Protein AF-A0A9X3UJL8-F1 (afdb_monomer_lite)

pLDDT: mean 82.02, std 16.33, range [31.05, 97.38]

Structure (mmCIF, N/CA/C/O backbone):
data_AF-A0A9X3UJL8-F1
#
_entry.id   AF-A0A9X3UJL8-F1
#
loop_
_atom_site.group_PDB
_atom_site.id
_atom_site.type_symbol
_atom_site.label_atom_id
_atom_site.label_alt_id
_atom_site.label_comp_id
_atom_site.label_asym_id
_atom_site.label_entity_id
_atom_site.label_seq_id
_atom_site.pdbx_PDB_ins_code
_atom_site.Cartn_x
_atom_site.Cartn_y
_atom_site.Cartn_z
_atom_site.occupancy
_atom_site.B_iso_or_equiv
_atom_site.auth_seq_id
_atom_site.auth_comp_id
_atom_site.auth_asym_id
_atom_site.auth_atom_id
_atom_site.pdbx_PDB_model_num
ATOM 1 N N . MET A 1 1 ? -6.776 -25.304 0.898 1.00 41.84 1 MET A N 1
ATOM 2 C CA . MET A 1 1 ? -7.325 -24.411 1.937 1.00 41.84 1 MET A CA 1
ATOM 3 C C . MET A 1 1 ? -6.865 -23.034 1.547 1.00 41.84 1 MET A C 1
ATOM 5 O O . MET A 1 1 ? -5.663 -22.803 1.587 1.00 41.84 1 MET A O 1
ATOM 9 N N . ASP A 1 2 ? -7.775 -22.189 1.082 1.00 52.06 2 ASP A N 1
ATOM 10 C CA . ASP A 1 2 ? -7.431 -20.804 0.781 1.00 52.06 2 ASP A CA 1
ATOM 11 C C . ASP A 1 2 ? -7.120 -20.121 2.113 1.00 52.06 2 ASP A C 1
ATOM 13 O O . ASP A 1 2 ? -7.992 -20.001 2.975 1.00 52.06 2 ASP A O 1
ATOM 17 N N . SER A 1 3 ? -5.847 -19.782 2.330 1.00 68.56 3 SER A N 1
ATOM 18 C CA . SER A 1 3 ? -5.451 -18.981 3.487 1.00 68.56 3 SER A CA 1
ATOM 19 C C . SER A 1 3 ? -6.163 -17.641 3.383 1.00 68.56 3 SER A C 1
ATOM 21 O O . SER A 1 3 ? -6.057 -16.963 2.362 1.00 68.56 3 SER A O 1
ATOM 23 N N . LYS A 1 4 ? -6.852 -17.244 4.451 1.00 89.00 4 LYS A N 1
ATOM 24 C CA . LYS A 1 4 ? -7.428 -15.904 4.572 1.00 89.00 4 LYS A CA 1
ATOM 25 C C . LYS A 1 4 ? -6.320 -14.853 4.454 1.00 89.00 4 LYS A C 1
ATOM 27 O O . LYS A 1 4 ? -5.214 -15.068 4.959 1.00 89.00 4 LYS A O 1
ATOM 32 N N . PHE A 1 5 ? -6.598 -13.715 3.824 1.00 91.06 5 PHE A N 1
ATOM 33 C CA . PHE A 1 5 ? -5.634 -12.621 3.665 1.00 91.06 5 PHE A CA 1
ATOM 34 C C . PHE A 1 5 ? -5.198 -12.047 5.013 1.00 91.06 5 PHE A C 1
ATOM 36 O O . PHE A 1 5 ? -4.022 -11.740 5.204 1.00 91.06 5 PHE A O 1
ATOM 43 N N . SER A 1 6 ? -6.121 -11.951 5.972 1.00 92.88 6 SER A N 1
ATOM 44 C CA . SER A 1 6 ? -5.825 -11.487 7.328 1.00 92.88 6 SER A CA 1
ATOM 45 C C . SER A 1 6 ? -4.822 -12.388 8.053 1.00 92.88 6 SER A C 1
ATOM 47 O O . SER A 1 6 ? -3.937 -11.885 8.741 1.00 92.88 6 SER A O 1
ATOM 49 N N . GLU A 1 7 ? -4.889 -13.703 7.850 1.00 93.50 7 GLU A N 1
ATOM 50 C CA . GLU A 1 7 ? -3.900 -14.660 8.362 1.00 93.50 7 GLU A CA 1
ATOM 51 C C . GLU A 1 7 ? -2.583 -14.587 7.574 1.00 93.50 7 GLU A C 1
ATOM 53 O O . GLU A 1 7 ? -1.501 -14.601 8.170 1.00 93.50 7 GLU A O 1
ATOM 58 N N . ALA A 1 8 ? -2.671 -14.442 6.246 1.00 92.69 8 ALA A N 1
ATOM 59 C CA . ALA A 1 8 ? -1.524 -14.408 5.341 1.00 92.69 8 ALA A CA 1
ATOM 60 C C . ALA A 1 8 ? -0.580 -13.229 5.617 1.00 92.69 8 ALA A C 1
ATOM 62 O O . ALA A 1 8 ? 0.633 -13.408 5.543 1.00 92.69 8 ALA A O 1
ATOM 63 N N . ILE A 1 9 ? -1.113 -12.053 5.973 1.00 94.94 9 ILE A N 1
ATOM 64 C CA . ILE A 1 9 ? -0.301 -10.888 6.372 1.00 94.94 9 ILE A CA 1
ATOM 65 C C . ILE A 1 9 ? -0.074 -10.799 7.891 1.00 94.94 9 ILE A C 1
ATOM 67 O O . ILE A 1 9 ? 0.598 -9.886 8.365 1.00 94.94 9 ILE A O 1
ATOM 71 N N . GLY A 1 10 ? -0.654 -11.711 8.678 1.00 95.56 10 GLY A N 1
ATOM 72 C CA . GLY A 1 10 ? -0.574 -11.690 10.140 1.00 95.56 10 GLY A CA 1
ATOM 73 C C . GLY A 1 10 ? -1.258 -10.481 10.786 1.00 95.56 10 GLY A C 1
ATOM 74 O O . GLY A 1 10 ? -0.728 -9.928 11.747 1.00 95.56 10 GLY A O 1
ATOM 75 N N . LEU A 1 11 ? -2.413 -10.049 10.267 1.00 96.44 11 LEU A N 1
ATOM 76 C CA . LEU A 1 11 ? -3.213 -8.965 10.844 1.00 96.44 11 LEU A CA 1
ATOM 77 C C . LEU A 1 11 ? -3.588 -9.313 12.295 1.00 96.44 11 LEU A C 1
ATOM 79 O O . LEU A 1 11 ? -4.189 -10.359 12.556 1.00 96.44 11 LEU A O 1
ATOM 83 N N . ARG A 1 12 ? -3.257 -8.437 13.249 1.00 95.06 12 ARG A N 1
ATOM 84 C CA . ARG A 1 12 ? -3.469 -8.674 14.686 1.00 95.06 12 ARG A CA 1
ATOM 85 C C . ARG A 1 12 ? -4.915 -9.016 14.987 1.00 95.06 12 ARG A C 1
ATOM 87 O O . ARG A 1 12 ? -5.797 -8.268 14.594 1.00 95.06 12 ARG A O 1
ATOM 94 N N . GLU A 1 13 ? -5.169 -10.094 15.720 1.00 92.12 13 GLU A N 1
ATOM 95 C CA . GLU A 1 13 ? -6.525 -10.589 16.025 1.00 92.12 13 GLU A CA 1
ATOM 96 C C . GLU A 1 13 ? -7.433 -9.550 16.690 1.00 92.12 13 GLU A C 1
ATOM 98 O O . GLU A 1 13 ? -8.632 -9.529 16.440 1.00 92.12 13 GLU A O 1
ATOM 103 N N . THR A 1 14 ? -6.861 -8.645 17.487 1.00 91.19 14 THR A N 1
ATOM 104 C CA . THR A 1 14 ? -7.609 -7.573 18.155 1.00 91.19 14 THR A CA 1
ATOM 105 C C . THR A 1 14 ? -8.067 -6.465 17.205 1.00 91.19 14 THR A C 1
ATOM 107 O O . THR A 1 14 ? -8.785 -5.574 17.636 1.00 91.19 14 THR A O 1
ATOM 110 N N . TRP A 1 15 ? -7.626 -6.463 15.945 1.00 92.56 15 TRP A N 1
ATOM 111 C CA . TRP A 1 15 ? -8.053 -5.491 14.944 1.00 92.56 15 TRP A CA 1
ATOM 112 C C . TRP A 1 15 ? -9.366 -5.941 14.267 1.00 92.56 15 TRP A C 1
ATOM 114 O O . TRP A 1 15 ? -9.402 -7.075 13.766 1.00 92.56 15 TRP A O 1
ATOM 124 N N . PRO A 1 16 ? -10.391 -5.070 14.157 1.00 91.25 16 PRO A N 1
ATOM 125 C CA . PRO A 1 16 ? -10.422 -3.686 14.643 1.00 91.25 16 PRO A CA 1
ATOM 126 C 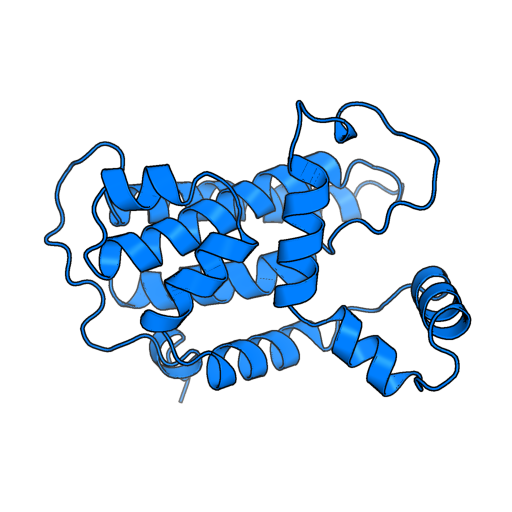C . PRO A 1 16 ? -10.847 -3.573 16.123 1.00 91.25 16 PRO A C 1
ATOM 128 O O . PRO A 1 16 ? -11.762 -4.255 16.574 1.00 91.25 16 PRO A O 1
ATOM 131 N N . THR A 1 17 ? -10.216 -2.662 16.871 1.00 86.56 17 THR A N 1
ATOM 132 C CA . THR A 1 17 ? -10.581 -2.285 18.248 1.00 86.56 17 THR A CA 1
ATOM 133 C C . THR A 1 17 ? -11.548 -1.103 18.312 1.00 86.56 17 THR A C 1
ATOM 135 O O . THR A 1 17 ? -12.170 -0.881 19.350 1.00 86.56 17 THR A O 1
ATOM 138 N N . GLU A 1 18 ? -11.668 -0.318 17.235 1.00 72.38 18 GLU A N 1
ATOM 139 C CA . GLU A 1 18 ? -12.579 0.827 17.181 1.00 72.38 18 GLU A CA 1
ATOM 140 C C . GLU A 1 18 ? -14.038 0.327 17.116 1.00 72.38 18 GLU A C 1
ATOM 142 O O . GLU A 1 18 ? -14.384 -0.386 16.168 1.00 72.38 18 GLU A O 1
ATOM 147 N N . PRO A 1 19 ? -14.922 0.694 18.068 1.00 60.47 19 PRO A N 1
ATOM 148 C CA . PRO A 1 19 ? -16.354 0.509 17.866 1.00 60.47 19 PRO A CA 1
ATOM 149 C C . PRO A 1 19 ? -16.760 1.355 16.657 1.00 60.47 19 PRO A C 1
ATOM 151 O O . PRO A 1 19 ? -16.379 2.519 16.586 1.00 60.47 19 PRO A O 1
ATOM 154 N N . GLN A 1 20 ? -17.487 0.775 15.698 1.00 57.12 20 GLN A N 1
ATOM 155 C CA . GLN A 1 20 ? -17.906 1.443 14.459 1.00 57.12 20 GLN A CA 1
ATOM 156 C C . GLN A 1 20 ? -18.644 2.764 14.767 1.00 57.12 20 GLN A C 1
ATOM 158 O O . GLN A 1 20 ? -19.851 2.778 14.985 1.00 57.12 20 GLN A O 1
ATOM 163 N N . LEU A 1 21 ? -17.911 3.877 14.824 1.00 55.81 21 LEU A N 1
ATOM 164 C CA . LEU A 1 21 ? -18.438 5.219 15.050 1.00 55.81 21 LEU A CA 1
ATOM 165 C C . LEU A 1 21 ? -18.574 5.924 13.700 1.00 55.81 21 LEU A C 1
ATOM 167 O O . LEU A 1 21 ? -17.668 5.869 12.871 1.00 55.81 21 LEU A O 1
ATOM 171 N N . GLU A 1 22 ? -19.682 6.631 13.486 1.00 56.75 22 GLU A N 1
ATOM 172 C CA . GLU A 1 22 ? -19.932 7.450 12.290 1.00 56.75 22 GLU A CA 1
ATOM 173 C C . GLU A 1 22 ? -19.172 8.793 12.336 1.00 56.75 22 GLU A C 1
ATOM 175 O O . GLU A 1 22 ? -19.736 9.868 12.149 1.00 56.75 22 GLU A O 1
ATOM 180 N N . GLU A 1 23 ? -17.867 8.765 12.610 1.00 61.28 23 GLU A N 1
ATOM 181 C CA . GLU A 1 23 ? -17.026 9.954 12.458 1.00 61.28 23 GLU A CA 1
ATOM 182 C C . GLU A 1 23 ? -16.624 10.159 10.987 1.00 61.28 23 GLU A C 1
ATOM 184 O O . GLU A 1 23 ? -16.446 9.202 10.229 1.00 61.28 23 GLU A O 1
ATOM 189 N N . ALA A 1 24 ? -16.384 11.418 10.595 1.00 58.94 24 ALA A N 1
ATOM 190 C CA . ALA A 1 24 ? -15.940 11.806 9.247 1.00 58.94 24 ALA A CA 1
ATOM 191 C C . ALA A 1 24 ? -14.617 11.141 8.789 1.00 58.94 24 ALA A C 1
ATOM 193 O O . ALA A 1 24 ? -14.291 11.179 7.607 1.00 58.94 24 ALA A O 1
ATOM 194 N N . MET A 1 25 ? -13.867 10.532 9.717 1.00 71.25 25 MET A N 1
ATOM 195 C CA . MET A 1 25 ? -12.620 9.777 9.508 1.00 71.25 25 MET A CA 1
ATOM 196 C C . MET A 1 25 ? -12.657 8.422 10.243 1.00 71.25 25 MET A C 1
ATOM 198 O O . MET A 1 25 ? -11.655 7.965 10.792 1.00 71.25 25 MET A O 1
ATOM 202 N N . SER A 1 26 ? -13.825 7.780 10.296 1.00 85.38 26 SER A N 1
ATOM 203 C CA . SER A 1 26 ? -13.952 6.429 10.856 1.00 85.38 26 SER A CA 1
ATOM 204 C C . SER A 1 26 ? -13.084 5.420 10.101 1.00 85.38 26 SER A C 1
ATOM 206 O O . SER A 1 26 ? -12.808 5.595 8.909 1.00 85.38 26 SER A O 1
ATOM 208 N N . MET A 1 27 ? -12.679 4.330 10.760 1.00 89.88 27 MET A N 1
ATOM 209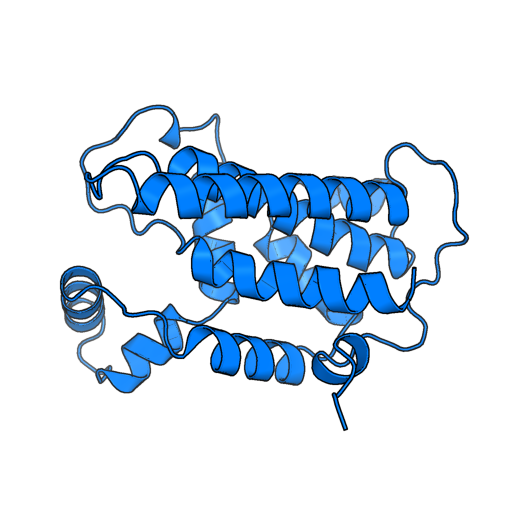 C CA . MET A 1 27 ? -11.928 3.263 10.091 1.00 89.88 27 MET A CA 1
ATOM 210 C C . MET A 1 27 ? -12.692 2.720 8.872 1.00 89.88 27 MET A C 1
ATOM 212 O O . MET A 1 27 ? -12.111 2.594 7.794 1.00 89.88 27 MET A O 1
ATOM 216 N N . ALA A 1 28 ? -14.007 2.502 9.001 1.00 88.88 28 ALA A N 1
ATOM 217 C CA . ALA A 1 28 ? -14.852 2.039 7.901 1.00 88.88 28 ALA A CA 1
ATOM 218 C C . ALA A 1 28 ? -14.955 3.070 6.762 1.00 88.88 28 ALA A C 1
ATOM 220 O O . ALA A 1 28 ? -14.983 2.695 5.590 1.00 88.88 28 ALA A O 1
ATOM 221 N N . GLY A 1 29 ? -14.992 4.368 7.082 1.00 89.44 29 GLY A N 1
ATOM 222 C CA . GLY A 1 29 ? -14.965 5.446 6.093 1.00 89.44 29 GLY A CA 1
ATOM 223 C C . GLY A 1 29 ? -13.645 5.491 5.323 1.00 89.44 29 GLY A C 1
ATOM 224 O O . GLY A 1 29 ? -13.658 5.502 4.092 1.00 89.44 29 GLY A O 1
ATOM 225 N N . CYS A 1 30 ? -12.513 5.442 6.034 1.00 90.94 30 CYS A N 1
ATOM 226 C CA . CYS A 1 30 ? -11.180 5.361 5.432 1.00 90.94 30 CYS A CA 1
ATOM 227 C C . CYS A 1 30 ? -11.056 4.132 4.527 1.00 90.94 30 CYS A C 1
ATOM 229 O O . CYS A 1 30 ? -10.599 4.258 3.396 1.00 90.94 30 CYS A O 1
ATOM 231 N N . TYR A 1 31 ? -11.527 2.968 4.985 1.00 94.12 31 TYR A N 1
ATOM 232 C CA . TYR A 1 31 ? -11.539 1.740 4.195 1.00 94.12 31 TYR A CA 1
ATOM 233 C C . TYR A 1 31 ? -12.353 1.886 2.900 1.00 94.12 31 TYR A C 1
ATOM 235 O O . TYR A 1 31 ? -11.853 1.571 1.823 1.00 94.12 31 TYR A O 1
ATOM 243 N N . LYS A 1 32 ? -13.590 2.397 2.983 1.00 93.81 32 LYS A N 1
ATOM 244 C CA . LYS A 1 32 ? -14.467 2.568 1.811 1.00 93.81 32 LYS A CA 1
ATOM 245 C C . LYS A 1 32 ? -13.858 3.510 0.775 1.00 93.81 32 LYS A C 1
ATOM 247 O O . LYS A 1 32 ? -13.876 3.197 -0.411 1.00 93.81 32 LYS A O 1
ATOM 252 N N . TRP A 1 33 ? -13.295 4.637 1.213 1.00 94.69 33 TRP A N 1
ATOM 253 C CA . TRP A 1 33 ? -12.608 5.556 0.306 1.00 94.69 33 TRP A CA 1
ATOM 254 C C . TRP A 1 33 ? -11.322 4.957 -0.259 1.00 94.69 33 TRP A C 1
ATOM 256 O O . TRP A 1 33 ? -11.072 5.110 -1.451 1.00 94.69 33 TRP A O 1
ATOM 266 N N . ALA A 1 34 ? -10.540 4.239 0.551 1.00 96.25 34 ALA A N 1
ATOM 267 C CA . ALA A 1 34 ? -9.347 3.542 0.080 1.00 96.25 34 ALA A CA 1
ATOM 268 C C . ALA A 1 34 ? -9.686 2.537 -1.029 1.00 96.25 34 ALA A C 1
ATOM 270 O O . ALA A 1 34 ? -9.031 2.540 -2.066 1.00 96.25 34 ALA A O 1
ATOM 271 N N . ALA A 1 35 ? -10.738 1.735 -0.841 1.00 96.94 35 ALA A N 1
ATOM 272 C CA . ALA A 1 35 ? -11.229 0.801 -1.850 1.00 96.94 35 ALA A CA 1
ATOM 273 C C . ALA A 1 35 ? -11.697 1.525 -3.123 1.00 96.94 35 ALA A C 1
ATOM 275 O O . ALA A 1 35 ? -11.293 1.149 -4.215 1.00 96.94 35 ALA A O 1
ATOM 276 N N . ALA A 1 36 ? -12.458 2.616 -2.997 1.00 96.94 36 ALA A N 1
ATOM 277 C CA . ALA A 1 36 ? -12.913 3.385 -4.156 1.00 96.94 36 ALA A CA 1
ATOM 278 C C . ALA A 1 36 ? -11.750 3.991 -4.969 1.00 96.94 36 ALA A C 1
ATOM 280 O O . ALA A 1 36 ? -11.758 3.933 -6.198 1.00 96.94 36 ALA A O 1
ATOM 281 N N . PHE A 1 37 ? -10.734 4.551 -4.301 1.00 96.88 37 PHE A N 1
ATOM 282 C CA . PHE A 1 37 ? -9.530 5.046 -4.979 1.00 96.88 37 PHE A CA 1
ATOM 283 C C . PHE A 1 37 ? -8.708 3.911 -5.593 1.00 96.88 37 PHE A C 1
ATOM 285 O O . PHE A 1 37 ? -8.146 4.084 -6.673 1.00 96.88 37 PHE A O 1
ATOM 292 N N . PHE A 1 38 ? -8.656 2.750 -4.938 1.00 97.12 38 PHE A N 1
ATOM 293 C CA . PHE A 1 38 ? -7.983 1.571 -5.470 1.00 97.12 38 PHE A CA 1
ATOM 294 C C . PHE A 1 38 ? -8.645 1.080 -6.765 1.00 97.12 38 PHE A C 1
ATOM 296 O O . PHE A 1 38 ? -7.962 0.915 -7.772 1.00 97.12 38 PHE A O 1
ATOM 303 N N . ASP A 1 39 ? -9.969 0.929 -6.769 1.00 96.81 39 ASP A N 1
ATOM 304 C CA . ASP A 1 39 ? -10.733 0.492 -7.944 1.00 96.81 39 ASP A CA 1
ATOM 305 C C . ASP A 1 39 ? -10.581 1.487 -9.111 1.00 96.81 39 ASP A C 1
ATOM 307 O O . ASP A 1 39 ? -10.442 1.098 -10.277 1.00 96.81 39 ASP A O 1
ATOM 311 N N . ALA A 1 40 ? -10.548 2.790 -8.804 1.00 94.19 40 ALA A N 1
ATOM 312 C CA . ALA A 1 40 ? -10.275 3.830 -9.791 1.00 94.19 40 ALA A CA 1
ATOM 313 C C . ALA A 1 40 ? -8.858 3.712 -10.376 1.00 94.19 40 ALA A C 1
ATOM 315 O O . ALA A 1 40 ? -8.689 3.828 -11.590 1.00 94.19 40 ALA A O 1
ATOM 316 N N . ALA A 1 41 ? -7.845 3.455 -9.541 1.00 91.88 41 ALA A N 1
ATOM 317 C CA . ALA A 1 41 ? -6.479 3.223 -10.000 1.00 91.88 41 ALA A CA 1
ATOM 318 C C . ALA A 1 41 ? -6.369 1.988 -10.904 1.00 91.88 41 ALA A C 1
ATOM 320 O O . ALA A 1 41 ? -5.750 2.076 -11.960 1.00 91.88 41 ALA A O 1
ATOM 321 N N . GLU A 1 42 ? -6.998 0.871 -10.524 1.00 92.69 42 GLU A N 1
ATOM 322 C CA . GLU A 1 42 ? -6.996 -0.374 -11.305 1.00 92.69 42 GLU A CA 1
ATOM 323 C C . GLU A 1 42 ? -7.652 -0.164 -12.674 1.00 92.69 42 GLU A C 1
ATOM 325 O O . GLU A 1 42 ? -7.092 -0.537 -13.704 1.00 92.69 42 GLU A O 1
ATOM 330 N N . THR A 1 43 ? -8.780 0.549 -12.708 1.00 91.12 43 THR A N 1
ATOM 331 C CA . THR A 1 43 ? -9.457 0.911 -13.962 1.00 91.12 43 THR A CA 1
ATOM 332 C C . THR A 1 43 ? -8.577 1.788 -14.858 1.00 91.12 43 THR A C 1
ATOM 334 O O . THR A 1 43 ? -8.514 1.572 -16.069 1.00 91.12 43 THR A O 1
ATOM 337 N N . LEU A 1 44 ? -7.891 2.782 -14.282 1.00 86.75 44 LEU A N 1
ATOM 338 C CA . LEU A 1 44 ? -6.999 3.674 -15.028 1.00 86.75 44 LEU A CA 1
ATOM 339 C C . LEU A 1 44 ? -5.767 2.943 -15.567 1.00 86.75 44 LEU A C 1
ATOM 341 O O . LEU A 1 44 ? -5.375 3.194 -16.705 1.00 86.75 44 LEU A O 1
ATOM 345 N N . LEU A 1 45 ? -5.181 2.044 -14.772 1.00 85.00 45 LEU A N 1
ATOM 346 C CA . LEU A 1 45 ? -4.036 1.237 -15.178 1.00 85.00 45 LEU A CA 1
ATOM 347 C C . LEU A 1 45 ? -4.400 0.368 -16.388 1.00 85.00 45 LEU A C 1
ATOM 349 O O . LEU A 1 45 ? -3.764 0.488 -17.433 1.00 85.00 45 LEU A O 1
ATOM 353 N N . LEU A 1 46 ? -5.493 -0.395 -16.301 1.00 84.88 46 LEU A N 1
ATOM 354 C CA . LEU A 1 46 ? -5.977 -1.228 -17.408 1.00 84.88 46 LEU A CA 1
ATOM 355 C C . LEU A 1 46 ? -6.292 -0.399 -18.662 1.00 84.88 46 LEU A C 1
ATOM 357 O O . LEU A 1 46 ? -5.945 -0.784 -19.776 1.00 84.88 46 LEU A O 1
ATOM 361 N N . ALA A 1 47 ? -6.917 0.771 -18.499 1.00 81.06 47 ALA A N 1
ATOM 362 C CA . ALA A 1 47 ? -7.192 1.662 -19.623 1.00 81.06 47 ALA A CA 1
ATOM 363 C C . ALA A 1 47 ? -5.903 2.196 -20.276 1.00 81.06 47 ALA A C 1
ATOM 365 O O . ALA A 1 47 ? -5.862 2.355 -21.497 1.00 81.06 47 ALA A O 1
ATOM 366 N N . SER A 1 48 ? -4.854 2.456 -19.488 1.00 71.81 48 SER A N 1
ATOM 367 C CA . SER A 1 48 ? -3.563 2.935 -19.995 1.00 7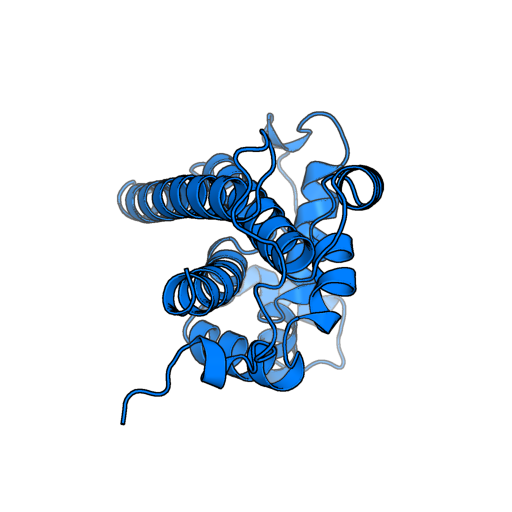1.81 48 SER A CA 1
ATOM 368 C C . SER A 1 48 ? -2.823 1.882 -20.824 1.00 71.81 48 SER A C 1
ATOM 370 O O . SER A 1 48 ? -2.218 2.226 -21.834 1.00 71.81 48 SER A O 1
ATOM 372 N N . GLU A 1 49 ? -2.948 0.599 -20.476 1.00 70.19 49 GLU A N 1
ATOM 373 C CA . GLU A 1 49 ? -2.370 -0.506 -21.251 1.00 70.19 49 GLU A CA 1
ATOM 374 C C . GLU A 1 49 ? -3.047 -0.678 -22.619 1.00 70.19 49 GLU A C 1
ATOM 376 O O . GLU A 1 49 ? -2.406 -1.051 -23.602 1.00 70.19 49 GLU A O 1
ATOM 381 N N . MET A 1 50 ? -4.348 -0.378 -22.704 1.00 62.28 50 MET A N 1
ATOM 382 C CA . MET A 1 50 ? -5.123 -0.483 -23.945 1.00 62.28 50 MET A CA 1
ATOM 383 C C . MET A 1 50 ? -4.863 0.672 -24.924 1.00 62.28 50 MET A C 1
ATOM 385 O O . MET A 1 50 ? -5.045 0.511 -26.134 1.00 62.28 50 MET A O 1
ATOM 389 N N . VAL A 1 51 ? -4.450 1.843 -24.430 1.00 57.25 51 VAL A N 1
ATOM 390 C CA . VAL A 1 51 ? -4.167 3.027 -25.251 1.00 57.25 51 VAL A CA 1
ATOM 391 C C . VAL A 1 51 ? -2.664 3.084 -25.520 1.00 57.25 51 VAL A C 1
ATOM 393 O O . VAL A 1 51 ? -1.896 3.643 -24.748 1.00 57.25 51 VAL A O 1
ATOM 396 N N . VAL A 1 52 ? -2.244 2.476 -26.634 1.00 44.94 52 VAL A N 1
ATOM 397 C CA . VAL A 1 52 ? -0.843 2.385 -27.079 1.00 44.94 52 VAL A CA 1
ATOM 398 C C . VAL A 1 52 ? -0.143 3.749 -27.023 1.00 44.94 52 VAL A C 1
ATOM 400 O O . VAL A 1 52 ? -0.387 4.639 -27.837 1.00 44.94 52 VAL A O 1
ATOM 403 N N . GLY A 1 53 ? 0.758 3.872 -26.052 1.00 46.28 53 GLY A N 1
ATOM 404 C CA . GLY A 1 53 ? 1.601 5.030 -25.794 1.00 46.28 53 GLY A CA 1
ATOM 405 C C . GLY A 1 53 ? 2.090 4.956 -24.355 1.00 46.28 53 GLY A C 1
ATOM 406 O O . GLY A 1 53 ? 1.471 5.530 -23.471 1.00 46.28 53 GLY A O 1
ATOM 407 N N . SER A 1 54 ? 3.198 4.248 -24.116 1.00 43.62 54 SER A N 1
ATOM 408 C CA . SER A 1 54 ? 3.818 3.999 -22.796 1.00 43.62 54 SER A CA 1
ATOM 409 C C . SER A 1 54 ? 4.156 5.258 -21.980 1.00 43.62 54 SER A C 1
ATOM 411 O O . SER A 1 54 ? 4.548 5.176 -20.821 1.00 43.62 54 SER A O 1
ATOM 413 N N . SER A 1 55 ? 3.999 6.433 -22.580 1.00 42.97 55 SER A N 1
ATOM 414 C CA . SER A 1 55 ? 4.154 7.751 -21.978 1.00 42.97 55 SER A CA 1
ATOM 415 C C . SER A 1 55 ? 2.836 8.366 -21.484 1.00 42.97 55 SER A C 1
ATOM 417 O O . SER A 1 55 ? 2.851 9.472 -20.936 1.00 42.97 55 SER A O 1
ATOM 419 N N . PHE A 1 56 ? 1.694 7.685 -21.646 1.00 41.66 56 PHE A N 1
ATOM 420 C CA . PHE A 1 56 ? 0.404 8.172 -21.173 1.00 41.66 56 PHE A CA 1
ATOM 421 C C . PHE A 1 56 ? 0.296 8.016 -19.644 1.00 41.66 56 PHE A C 1
ATOM 423 O O . PHE A 1 56 ? -0.108 6.987 -19.121 1.00 41.66 56 PHE A O 1
ATOM 430 N N . TYR A 1 57 ? 0.644 9.088 -18.929 1.00 52.34 57 TYR A N 1
ATOM 431 C CA . TYR A 1 57 ? 0.026 9.483 -17.660 1.00 52.34 57 TYR A CA 1
ATOM 432 C C . TYR A 1 57 ? -0.086 8.383 -16.584 1.00 52.34 57 TYR A C 1
ATOM 434 O O . TYR A 1 57 ? -1.175 8.094 -16.090 1.00 52.34 57 TYR A O 1
ATOM 442 N 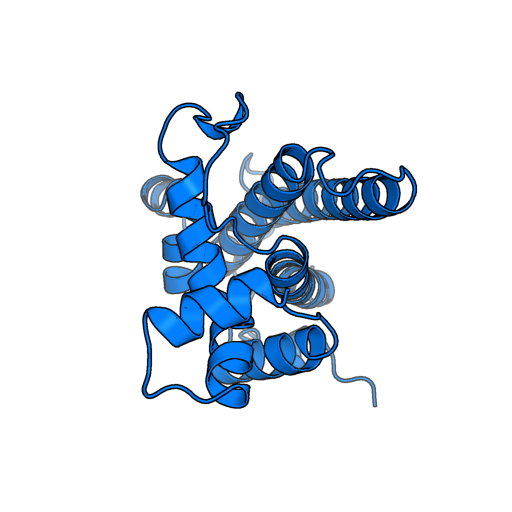N . GLN A 1 58 ? 1.047 7.871 -16.092 1.00 67.00 58 GLN A N 1
ATOM 443 C CA . GLN A 1 58 ? 1.040 7.181 -14.792 1.00 67.00 58 GLN A CA 1
ATOM 444 C C . GLN A 1 58 ? 0.697 8.133 -13.632 1.00 67.00 58 GLN A C 1
ATOM 446 O O . GLN A 1 58 ? 0.311 7.669 -12.571 1.00 67.00 58 GLN A O 1
ATOM 451 N N . GLY A 1 59 ? 0.761 9.459 -13.819 1.00 75.25 59 GLY A N 1
ATOM 452 C CA . GLY A 1 59 ? 0.420 10.451 -12.790 1.00 75.25 59 GLY A 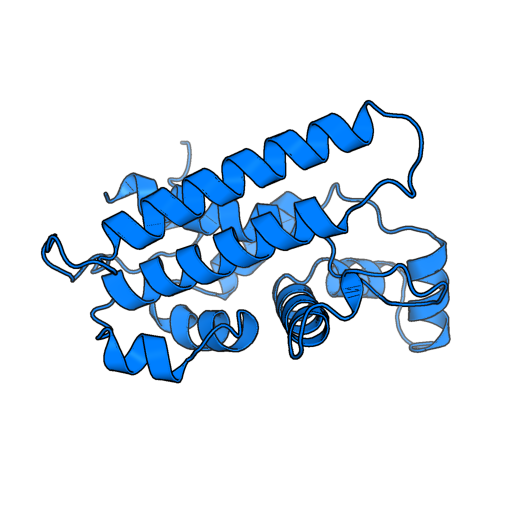CA 1
ATOM 453 C C . GLY A 1 59 ? -0.953 10.222 -12.134 1.00 75.25 59 GLY A C 1
ATOM 454 O O . GLY A 1 59 ? -1.004 10.057 -10.919 1.00 75.25 59 GLY A O 1
ATOM 455 N N . PRO A 1 60 ? -2.064 10.162 -12.893 1.00 79.88 60 PRO A N 1
ATOM 456 C CA . PRO A 1 60 ? -3.380 9.788 -12.373 1.00 79.88 60 PRO A CA 1
ATOM 457 C C . PRO A 1 60 ? -3.441 8.414 -11.693 1.00 79.88 60 PRO A C 1
ATOM 459 O O . PRO A 1 60 ? -4.107 8.295 -10.665 1.00 79.88 60 PRO A O 1
ATOM 462 N N . VAL A 1 61 ? -2.761 7.391 -12.225 1.00 84.88 61 VAL A N 1
ATOM 463 C CA . VAL A 1 61 ? -2.711 6.059 -11.592 1.00 84.88 61 VAL A CA 1
ATOM 464 C C . VAL A 1 61 ? -2.014 6.170 -10.239 1.00 84.88 61 VAL A C 1
ATOM 466 O O . VAL A 1 61 ? -2.616 5.875 -9.211 1.00 84.88 61 VAL A O 1
ATOM 469 N N . ILE A 1 62 ? -0.792 6.708 -10.229 1.00 84.81 62 ILE A N 1
ATOM 470 C CA . ILE A 1 62 ? 0.017 6.954 -9.036 1.00 84.81 62 ILE A CA 1
ATOM 471 C C . ILE A 1 62 ? -0.773 7.784 -8.021 1.00 84.81 62 ILE A C 1
ATOM 473 O O . ILE A 1 62 ? -0.752 7.429 -6.848 1.00 84.81 62 ILE A O 1
ATOM 477 N N . GLN A 1 63 ? -1.507 8.821 -8.452 1.00 85.75 63 GLN A N 1
ATOM 478 C CA . GLN A 1 63 ? -2.363 9.663 -7.602 1.00 85.75 63 GLN A CA 1
ATOM 479 C C . GLN A 1 63 ? -3.398 8.850 -6.827 1.00 85.75 63 GLN A C 1
ATOM 481 O O . GLN A 1 63 ? -3.525 8.979 -5.608 1.00 85.75 63 GLN A O 1
ATOM 486 N N . ASN A 1 64 ? -4.165 8.036 -7.549 1.00 90.44 64 ASN A N 1
ATOM 487 C CA . ASN A 1 64 ? -5.226 7.234 -6.955 1.00 90.44 64 ASN A CA 1
ATOM 488 C C . ASN A 1 64 ? -4.643 6.121 -6.077 1.00 90.44 64 ASN A C 1
ATOM 490 O O . ASN A 1 64 ? -5.119 5.909 -4.964 1.00 90.44 64 ASN A O 1
ATOM 494 N N . VAL A 1 65 ? -3.553 5.489 -6.516 1.00 91.75 65 VAL A N 1
ATOM 495 C CA . VAL A 1 65 ? -2.806 4.500 -5.730 1.00 91.75 65 VAL A CA 1
ATOM 496 C C . VAL A 1 65 ? -2.276 5.097 -4.433 1.00 91.75 65 VAL A C 1
ATOM 498 O O . VAL A 1 65 ? -2.415 4.478 -3.380 1.00 91.75 65 VAL A O 1
ATOM 501 N N . GLY A 1 66 ? -1.697 6.296 -4.474 1.00 91.81 66 GLY A N 1
ATOM 502 C CA . GLY A 1 66 ? -1.167 6.959 -3.288 1.00 91.81 66 GLY A CA 1
ATOM 503 C C . GLY A 1 66 ? -2.260 7.273 -2.271 1.00 91.81 66 GLY A C 1
ATOM 504 O O . GLY A 1 66 ? -2.116 6.931 -1.100 1.00 91.81 66 GLY A O 1
ATOM 505 N N . LEU A 1 67 ? -3.398 7.809 -2.724 1.00 92.88 67 LEU A N 1
ATOM 506 C CA . LEU A 1 67 ? -4.562 8.056 -1.864 1.00 92.88 67 LEU A CA 1
ATOM 507 C C . LEU A 1 67 ? -5.142 6.761 -1.281 1.00 92.88 67 LEU A C 1
ATOM 509 O O . LEU A 1 67 ? -5.434 6.702 -0.086 1.00 92.88 67 LEU A O 1
ATOM 513 N N . ALA A 1 68 ? -5.277 5.712 -2.098 1.00 95.81 68 ALA A N 1
ATOM 514 C CA . ALA A 1 68 ? -5.728 4.402 -1.640 1.00 95.81 68 ALA A CA 1
ATOM 515 C C . ALA A 1 68 ? -4.792 3.832 -0.565 1.00 95.81 68 ALA A C 1
ATOM 517 O O . ALA A 1 68 ? -5.241 3.355 0.478 1.00 95.81 68 ALA A O 1
ATOM 518 N N . THR A 1 69 ? -3.484 3.946 -0.792 1.00 96.06 69 THR A N 1
ATOM 519 C CA . THR A 1 69 ? -2.444 3.490 0.133 1.00 96.06 69 THR A CA 1
ATOM 520 C C . THR A 1 69 ? -2.507 4.263 1.445 1.00 96.06 69 THR A C 1
ATOM 522 O O . THR A 1 69 ? -2.645 3.653 2.505 1.00 96.06 69 THR A O 1
ATOM 525 N N . GLU A 1 70 ? -2.503 5.596 1.389 1.00 94.81 70 GLU A N 1
ATOM 526 C CA . GLU A 1 70 ? -2.606 6.475 2.556 1.00 94.81 70 GLU A CA 1
ATOM 527 C C . GLU A 1 70 ? -3.831 6.126 3.413 1.00 94.81 70 GLU A C 1
ATOM 529 O O . GLU A 1 70 ? -3.722 5.929 4.627 1.00 94.81 70 GLU A O 1
ATOM 534 N N . LEU A 1 71 ? -5.002 6.020 2.782 1.00 94.88 71 LEU A N 1
ATOM 535 C CA . LEU A 1 71 ? -6.257 5.743 3.472 1.00 94.88 71 LEU A CA 1
ATOM 536 C C . LEU A 1 71 ? -6.323 4.315 4.015 1.00 94.88 71 LEU A C 1
ATOM 538 O O . LEU A 1 71 ? -6.863 4.119 5.103 1.00 94.88 71 LEU A O 1
ATOM 542 N N . SER A 1 72 ? -5.736 3.332 3.327 1.00 97.00 72 SER A N 1
ATOM 543 C CA . SER A 1 72 ? -5.646 1.956 3.833 1.00 97.00 72 SER A CA 1
ATOM 544 C C . SER A 1 72 ? -4.787 1.875 5.101 1.00 97.00 72 SER A C 1
ATOM 546 O O . SER A 1 72 ? -5.189 1.260 6.089 1.00 97.00 72 SER A O 1
ATOM 548 N N . LEU A 1 73 ? -3.653 2.582 5.132 1.00 96.56 73 LEU A N 1
ATOM 549 C CA . LEU A 1 73 ? -2.768 2.648 6.296 1.00 96.56 73 LEU A CA 1
ATOM 550 C C . LEU A 1 73 ? -3.420 3.416 7.451 1.00 96.56 73 LEU A C 1
ATOM 552 O O . LEU A 1 73 ? -3.325 3.005 8.609 1.00 96.56 73 LEU A O 1
ATOM 556 N N . LYS A 1 74 ? -4.146 4.499 7.147 1.00 94.62 74 LYS A N 1
ATOM 557 C CA . LYS A 1 74 ? -4.962 5.213 8.139 1.00 94.62 74 LYS A CA 1
ATOM 558 C C . LYS A 1 74 ? -6.086 4.339 8.681 1.00 94.62 74 LYS A C 1
ATOM 560 O O . LYS A 1 74 ? -6.315 4.376 9.884 1.00 94.62 74 LYS A O 1
ATOM 565 N N . ALA A 1 75 ? -6.740 3.527 7.851 1.00 94.75 75 ALA A N 1
ATOM 566 C CA . ALA A 1 75 ? -7.756 2.576 8.298 1.00 94.75 75 ALA A CA 1
ATOM 567 C C . ALA A 1 75 ? -7.161 1.521 9.244 1.00 94.75 75 ALA A C 1
ATOM 569 O O . ALA A 1 75 ? -7.733 1.275 10.305 1.00 94.75 75 ALA A O 1
ATOM 570 N N . LEU A 1 76 ? -5.979 0.972 8.931 1.00 95.56 76 LEU A N 1
ATOM 571 C CA . LEU A 1 76 ? -5.258 0.062 9.828 1.00 95.56 76 LEU A CA 1
ATOM 572 C C . LEU A 1 76 ? -4.973 0.715 11.183 1.00 95.56 76 LEU A C 1
ATOM 574 O O . LEU A 1 76 ? -5.360 0.184 12.222 1.00 95.56 76 LEU A O 1
ATOM 578 N N . LEU A 1 77 ? -4.351 1.893 11.179 1.00 94.75 77 LEU A N 1
ATOM 579 C CA . LEU A 1 77 ? -4.018 2.626 12.401 1.00 94.75 77 LEU A CA 1
ATOM 580 C C . LEU A 1 77 ? -5.264 2.998 13.210 1.00 94.75 77 LEU A C 1
ATOM 582 O O . LEU A 1 77 ? -5.286 2.846 14.432 1.00 94.75 77 LEU A O 1
ATOM 586 N N . ARG A 1 78 ? -6.322 3.449 12.533 1.00 92.12 78 ARG A N 1
ATOM 587 C CA . ARG A 1 78 ? -7.596 3.803 13.156 1.00 92.12 78 ARG A CA 1
ATOM 588 C C . ARG A 1 78 ? -8.253 2.584 13.798 1.00 92.12 78 ARG A C 1
ATOM 590 O O . ARG A 1 78 ? -8.607 2.640 14.970 1.00 92.12 78 ARG A O 1
ATOM 597 N N . GLY A 1 79 ? -8.307 1.461 13.084 1.00 92.31 79 GLY A N 1
ATOM 598 C CA . GLY A 1 79 ? -8.789 0.192 13.622 1.00 92.31 79 GLY A CA 1
ATOM 599 C C . GLY A 1 79 ? -7.892 -0.389 14.720 1.00 92.31 79 GLY A C 1
ATOM 600 O O . GLY A 1 79 ? -8.341 -1.253 15.454 1.00 92.31 79 GLY A O 1
ATOM 601 N N . ALA A 1 80 ? -6.659 0.091 14.898 1.00 92.62 80 ALA A N 1
ATOM 602 C CA . ALA A 1 80 ? -5.831 -0.214 16.068 1.00 92.62 80 ALA A CA 1
ATOM 603 C C . ALA A 1 80 ? -6.074 0.741 17.257 1.00 92.62 80 ALA A C 1
ATOM 605 O O . ALA A 1 80 ? -5.406 0.624 18.285 1.00 92.62 80 ALA A O 1
ATOM 606 N N . GLY A 1 81 ? -7.021 1.678 17.136 1.00 90.31 81 GLY A N 1
ATOM 607 C CA . GLY A 1 81 ? -7.423 2.613 18.187 1.00 90.31 81 GLY A CA 1
ATOM 608 C C . GLY A 1 81 ? -6.755 3.988 18.115 1.00 90.31 81 GLY A C 1
ATOM 609 O O . GLY A 1 81 ? -6.866 4.758 19.069 1.00 90.31 81 GLY A O 1
ATOM 610 N N . LYS A 1 82 ? -6.058 4.329 17.020 1.00 90.75 82 LYS A N 1
ATOM 611 C CA . LYS A 1 82 ? -5.470 5.670 16.861 1.00 90.75 82 LYS A CA 1
ATOM 612 C C . LYS A 1 82 ? -6.540 6.752 16.761 1.00 90.75 82 LYS A C 1
ATOM 614 O O . LYS A 1 82 ? -7.532 6.623 16.050 1.00 90.75 82 LYS A O 1
ATOM 619 N N . THR A 1 83 ? -6.324 7.870 17.435 1.00 87.56 83 THR A N 1
ATOM 620 C CA . THR A 1 83 ? -7.223 9.029 17.386 1.00 87.56 83 THR A CA 1
ATOM 621 C C . THR A 1 83 ? -7.057 9.831 16.088 1.00 87.56 83 THR A C 1
ATOM 623 O O . THR A 1 83 ? -6.005 9.799 15.447 1.00 87.56 83 THR A O 1
ATOM 626 N N . ASN A 1 84 ? -8.067 10.621 15.709 1.00 84.94 84 ASN A N 1
ATOM 627 C CA . ASN A 1 84 ? -7.970 11.525 14.556 1.00 84.94 84 ASN A CA 1
ATOM 628 C C . ASN A 1 84 ? -6.834 12.547 14.713 1.00 84.94 84 ASN A C 1
ATOM 630 O O . ASN A 1 84 ? -6.230 12.956 13.724 1.00 84.94 84 ASN A O 1
ATOM 634 N N . GLU A 1 85 ? -6.529 12.963 15.944 1.00 85.56 85 GLU A N 1
ATOM 635 C CA . GLU A 1 85 ? -5.409 13.863 16.222 1.00 85.56 85 GLU A CA 1
ATOM 636 C C . GLU A 1 85 ? -4.061 13.204 15.924 1.00 85.56 85 GLU A C 1
ATOM 638 O O . GLU A 1 85 ? -3.205 13.826 15.296 1.00 85.56 85 GLU A O 1
ATOM 643 N N . GLU A 1 86 ? -3.877 11.942 16.320 1.00 87.38 86 GLU A N 1
ATOM 644 C CA . GLU A 1 86 ? -2.667 11.178 16.004 1.00 87.38 86 GLU A CA 1
ATOM 645 C C . GLU A 1 86 ? -2.510 10.980 14.492 1.00 87.38 86 GLU A C 1
ATOM 647 O O . GLU A 1 86 ? -1.437 11.247 13.950 1.00 87.38 86 GLU A O 1
ATOM 652 N N . LEU A 1 87 ? -3.589 10.614 13.790 1.00 87.19 87 LEU A N 1
ATOM 653 C CA . LEU A 1 87 ? -3.564 10.436 12.333 1.00 87.19 87 LEU A CA 1
ATOM 654 C C . LEU A 1 87 ? -3.263 11.746 11.589 1.00 87.19 87 LEU A C 1
ATOM 656 O O . LEU A 1 87 ? -2.527 11.743 10.602 1.00 87.19 87 LEU A O 1
ATOM 660 N N . LYS A 1 88 ? -3.772 12.886 12.074 1.00 84.69 88 LYS A N 1
ATOM 661 C CA . LYS A 1 88 ? -3.442 14.210 11.519 1.00 84.69 88 LYS A CA 1
ATOM 662 C C . LYS A 1 88 ? -1.965 14.568 11.707 1.00 84.69 88 LYS A C 1
ATOM 664 O O . LYS A 1 88 ? -1.392 15.194 10.821 1.00 84.69 88 LYS A O 1
ATOM 669 N N . ARG A 1 89 ? -1.331 14.160 12.815 1.00 84.19 89 ARG A N 1
ATOM 670 C CA . ARG A 1 89 ? 0.113 14.381 13.053 1.00 84.19 89 ARG A CA 1
ATOM 671 C C . ARG A 1 89 ? 1.005 13.536 12.141 1.00 84.19 89 ARG A C 1
ATOM 673 O O . ARG A 1 89 ? 2.119 13.966 11.837 1.00 84.19 89 ARG A O 1
ATOM 680 N N . ALA A 1 90 ? 0.544 12.353 11.733 1.00 76.12 90 ALA A N 1
ATOM 681 C CA . ALA A 1 90 ? 1.230 11.531 10.735 1.00 76.12 90 ALA A CA 1
ATOM 682 C C . ALA A 1 90 ? 1.147 12.148 9.324 1.00 76.12 90 ALA A C 1
ATOM 684 O O .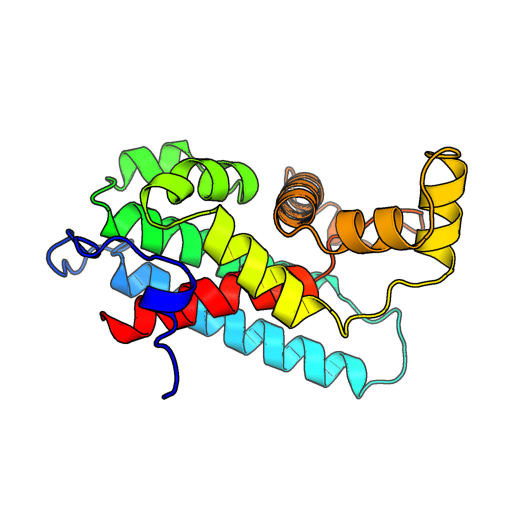 ALA A 1 90 ? 2.079 12.006 8.533 1.00 76.12 90 ALA A O 1
ATOM 685 N N . GLY A 1 91 ? 0.085 12.912 9.045 1.00 84.00 91 GLY A N 1
ATOM 686 C CA . GLY A 1 91 ? -0.078 13.682 7.812 1.00 84.00 91 GLY A CA 1
ATOM 687 C C . GLY A 1 91 ? -0.486 12.813 6.621 1.00 84.00 91 GLY A C 1
ATOM 688 O O . GLY A 1 91 ? -1.368 11.962 6.745 1.00 84.00 91 GLY A O 1
ATOM 689 N N . HIS A 1 92 ? 0.137 13.065 5.468 1.00 87.81 92 HIS A N 1
ATOM 690 C CA . HIS A 1 92 ? -0.102 12.367 4.192 1.00 87.81 92 HIS A CA 1
ATOM 691 C C . HIS A 1 92 ? 1.086 11.493 3.757 1.00 87.81 92 HIS A C 1
ATOM 693 O O . HIS A 1 92 ? 1.102 10.959 2.657 1.00 87.81 92 HIS A O 1
ATOM 699 N N . ASN A 1 93 ? 2.100 11.359 4.617 1.00 89.12 93 ASN A N 1
ATOM 700 C CA . ASN A 1 93 ? 3.321 10.630 4.303 1.00 89.12 93 ASN A CA 1
ATOM 701 C C . ASN A 1 93 ? 3.079 9.114 4.433 1.00 89.12 93 ASN A C 1
ATOM 703 O O . ASN A 1 93 ? 2.967 8.587 5.546 1.00 89.12 93 ASN A O 1
ATOM 707 N N . CYS A 1 94 ? 2.963 8.422 3.301 1.00 91.62 94 CYS A N 1
ATOM 708 C CA . CYS A 1 94 ? 2.647 6.997 3.223 1.00 91.62 94 CYS A CA 1
ATOM 709 C C . CYS A 1 94 ? 3.723 6.130 3.880 1.00 91.62 94 CYS A C 1
ATOM 711 O O . CYS A 1 94 ? 3.404 5.162 4.567 1.00 91.62 94 CYS A O 1
ATOM 713 N N . TYR A 1 95 ? 4.993 6.495 3.733 1.00 91.25 95 TYR A N 1
ATOM 714 C CA . TYR A 1 95 ? 6.121 5.804 4.344 1.00 91.25 95 TYR A CA 1
ATOM 715 C C . TYR A 1 95 ? 6.042 5.824 5.874 1.00 91.25 95 TYR A C 1
ATOM 717 O O . TYR A 1 95 ? 6.205 4.795 6.536 1.00 91.25 95 TYR A O 1
ATOM 725 N N . ARG A 1 96 ? 5.752 6.991 6.457 1.00 91.31 96 ARG A N 1
ATOM 726 C CA . ARG A 1 96 ? 5.586 7.160 7.902 1.00 91.31 96 ARG A CA 1
ATOM 727 C C . ARG A 1 96 ? 4.358 6.409 8.396 1.00 91.31 96 ARG A C 1
ATOM 729 O O . ARG A 1 96 ? 4.463 5.691 9.387 1.00 91.31 96 ARG A O 1
ATOM 736 N N . LEU A 1 97 ? 3.229 6.530 7.697 1.00 94.00 97 LEU A N 1
ATOM 737 C CA . LEU A 1 97 ? 2.013 5.780 8.017 1.00 94.00 97 LEU A CA 1
ATOM 738 C C . LEU A 1 97 ? 2.268 4.269 7.982 1.00 94.00 97 LEU A C 1
ATOM 740 O O . LEU A 1 97 ? 1.840 3.564 8.891 1.00 94.00 97 LEU A O 1
ATOM 744 N N . TYR A 1 98 ? 3.032 3.779 7.001 1.00 95.50 98 TYR A N 1
ATOM 745 C CA . TYR A 1 98 ? 3.428 2.377 6.927 1.00 95.50 98 TYR A CA 1
ATOM 746 C C . TYR A 1 98 ? 4.261 1.975 8.142 1.00 95.50 98 TYR A C 1
ATOM 748 O O . TYR A 1 98 ? 3.904 1.012 8.817 1.00 95.50 98 TYR A O 1
ATOM 756 N N . CYS A 1 99 ? 5.305 2.741 8.481 1.00 94.44 99 CYS A N 1
ATOM 757 C CA . CYS A 1 99 ? 6.128 2.496 9.670 1.00 94.44 99 CYS A CA 1
ATOM 758 C C . CYS A 1 99 ? 5.292 2.406 10.952 1.00 94.44 99 CYS A C 1
ATOM 760 O O . CYS A 1 99 ? 5.471 1.480 11.741 1.00 94.44 99 CYS A O 1
ATOM 762 N N . GLU A 1 100 ? 4.359 3.338 11.146 1.00 94.69 100 GLU A N 1
ATOM 763 C CA . GLU A 1 100 ? 3.470 3.343 12.308 1.00 94.69 100 GLU A CA 1
ATOM 764 C C . GLU A 1 100 ? 2.490 2.154 12.277 1.00 94.69 100 GLU A C 1
ATOM 766 O O . GLU A 1 100 ? 2.202 1.563 13.317 1.00 94.69 100 GLU A O 1
ATOM 771 N N . SER A 1 101 ? 2.008 1.759 11.094 1.00 95.75 101 SER A N 1
ATOM 772 C CA . SER A 1 101 ? 1.027 0.679 10.920 1.00 95.75 101 SER A CA 1
ATOM 773 C C . SER A 1 101 ? 1.582 -0.727 11.152 1.00 95.75 101 SER A C 1
ATOM 775 O O . SER A 1 101 ? 0.790 -1.645 11.347 1.00 95.75 101 SER A O 1
ATOM 777 N N . ARG A 1 102 ? 2.910 -0.910 11.218 1.00 95.69 102 ARG A N 1
ATOM 778 C CA . ARG A 1 102 ? 3.563 -2.211 11.498 1.00 95.69 102 ARG A CA 1
ATOM 779 C C . ARG A 1 102 ? 3.126 -2.834 12.819 1.00 95.69 102 ARG A C 1
ATOM 781 O O . ARG A 1 102 ? 3.248 -4.034 13.015 1.00 95.69 102 ARG A O 1
ATOM 788 N N . ILE A 1 103 ? 2.576 -2.038 13.733 1.00 94.50 103 ILE A N 1
ATOM 789 C CA . ILE A 1 103 ? 1.961 -2.561 14.955 1.00 94.50 103 ILE A CA 1
ATOM 790 C C . ILE A 1 103 ? 0.657 -3.325 14.686 1.00 94.50 103 ILE A C 1
ATOM 792 O O . ILE A 1 103 ? 0.126 -3.914 15.616 1.00 94.50 103 ILE A O 1
ATOM 796 N N . CYS A 1 104 ? 0.099 -3.286 13.477 1.00 96.56 104 CYS A N 1
ATOM 797 C CA . CYS A 1 104 ? -1.196 -3.881 13.145 1.00 96.56 104 CYS A CA 1
ATOM 798 C C . CYS A 1 104 ? -1.065 -5.257 12.479 1.00 96.56 104 CYS A C 1
ATOM 800 O O . CYS A 1 104 ? -2.044 -5.996 12.467 1.00 96.56 104 CYS A O 1
ATOM 802 N N . PHE A 1 105 ? 0.104 -5.621 11.946 1.00 96.81 105 PHE A N 1
ATOM 803 C CA . PHE A 1 105 ? 0.316 -6.855 11.179 1.00 96.81 105 PHE A CA 1
ATOM 804 C C . PHE A 1 105 ? 1.746 -7.404 11.344 1.00 96.81 105 PHE A C 1
ATOM 806 O O . PHE A 1 105 ? 2.599 -6.747 11.936 1.00 96.81 105 PHE A O 1
ATOM 813 N N . ASP A 1 106 ? 2.018 -8.607 10.835 1.00 97.25 106 ASP A N 1
ATOM 814 C CA . ASP A 1 106 ? 3.366 -9.185 10.793 1.00 97.25 106 ASP A CA 1
ATOM 815 C C . ASP A 1 106 ? 4.078 -8.713 9.516 1.00 97.25 106 ASP A C 1
ATOM 817 O O . ASP A 1 106 ? 3.777 -9.165 8.408 1.00 97.25 106 ASP A O 1
ATOM 821 N N . GLU A 1 107 ? 5.019 -7.777 9.663 1.00 95.69 107 GLU A N 1
ATOM 822 C CA . GLU A 1 107 ? 5.734 -7.182 8.529 1.00 95.69 107 GLU A CA 1
ATOM 823 C C . GLU A 1 107 ? 6.474 -8.224 7.678 1.00 95.69 107 GLU A C 1
ATOM 825 O O . GLU A 1 107 ? 6.471 -8.123 6.453 1.00 95.69 107 GLU A O 1
ATOM 830 N N . SER A 1 108 ? 7.065 -9.254 8.291 1.00 95.12 108 SER A N 1
ATOM 831 C CA . SER A 1 108 ? 7.801 -10.276 7.541 1.00 95.12 108 SER A CA 1
ATOM 832 C C . SER A 1 108 ? 6.860 -11.102 6.666 1.00 95.12 108 SER A C 1
ATOM 834 O O . SER A 1 108 ? 7.163 -11.365 5.497 1.00 95.12 108 SER A O 1
ATOM 836 N N . ARG A 1 109 ? 5.685 -11.457 7.199 1.00 96.44 109 ARG A N 1
ATOM 837 C CA . ARG A 1 109 ? 4.647 -12.158 6.434 1.00 96.44 109 ARG A CA 1
ATOM 838 C C . ARG A 1 109 ? 4.087 -11.291 5.317 1.00 96.44 109 ARG A C 1
ATOM 840 O O . ARG A 1 109 ? 3.998 -11.760 4.185 1.00 96.44 109 ARG A O 1
ATOM 847 N N . PHE A 1 110 ? 3.768 -10.030 5.612 1.00 96.00 110 PHE A N 1
ATOM 848 C CA . PHE A 1 110 ? 3.302 -9.076 4.608 1.00 96.00 110 PHE A CA 1
ATOM 849 C C . PHE A 1 110 ? 4.300 -8.941 3.451 1.00 96.00 110 PHE A C 1
ATOM 851 O O . PHE A 1 110 ? 3.917 -9.125 2.298 1.00 96.00 110 PHE A O 1
ATOM 858 N N . LEU A 1 111 ? 5.582 -8.692 3.746 1.00 93.69 111 LEU A N 1
ATOM 859 C CA . LEU A 1 111 ? 6.618 -8.548 2.719 1.00 93.69 111 LEU A CA 1
ATOM 860 C C . LEU A 1 111 ? 6.805 -9.836 1.912 1.00 93.69 111 LEU A C 1
ATOM 862 O O . LEU A 1 111 ? 6.975 -9.774 0.699 1.00 93.69 111 LEU A O 1
ATOM 866 N N . SER A 1 112 ? 6.714 -11.003 2.554 1.00 93.69 112 SER A N 1
ATOM 867 C CA . SER A 1 112 ? 6.790 -12.292 1.856 1.00 93.69 112 SER A CA 1
ATOM 868 C C . SER A 1 112 ? 5.635 -12.470 0.864 1.00 93.69 112 SER A C 1
ATOM 870 O O . SER A 1 112 ? 5.857 -12.873 -0.276 1.00 93.69 112 SER A O 1
ATOM 872 N N . GLN A 1 113 ? 4.407 -12.125 1.268 1.00 94.69 113 GLN A N 1
ATOM 873 C CA . GLN A 1 113 ? 3.239 -12.162 0.381 1.00 94.69 113 GLN A CA 1
ATOM 874 C C . GLN A 1 113 ? 3.355 -11.138 -0.749 1.00 94.69 113 GLN A C 1
ATOM 876 O O . GLN A 1 113 ? 3.079 -11.454 -1.905 1.00 94.69 113 GLN A O 1
ATOM 881 N N . HIS A 1 114 ? 3.795 -9.922 -0.438 1.00 95.12 114 HIS A N 1
ATOM 882 C CA . HIS A 1 114 ? 3.986 -8.861 -1.422 1.00 95.12 114 HIS A CA 1
ATOM 883 C C . HIS A 1 114 ? 5.028 -9.241 -2.485 1.00 95.12 114 HIS A C 1
ATOM 885 O O . HIS A 1 114 ? 4.746 -9.152 -3.680 1.00 95.12 114 HIS A O 1
ATOM 891 N N . LEU A 1 115 ? 6.185 -9.766 -2.073 1.00 92.06 115 LEU A N 1
ATOM 892 C CA . LEU A 1 115 ? 7.230 -10.241 -2.986 1.00 92.06 115 LEU A CA 1
ATOM 893 C C . LEU A 1 115 ? 6.752 -11.407 -3.860 1.00 92.06 115 LEU A C 1
ATOM 895 O O . LEU A 1 115 ? 7.009 -11.420 -5.063 1.00 92.06 115 LEU A O 1
ATOM 899 N N . ALA A 1 116 ? 6.013 -12.363 -3.287 1.00 92.00 116 ALA A N 1
ATOM 900 C CA . ALA A 1 116 ? 5.444 -13.468 -4.055 1.00 92.00 116 ALA A CA 1
ATOM 901 C C . ALA A 1 116 ? 4.492 -12.961 -5.152 1.00 92.00 116 ALA A C 1
ATOM 903 O O . ALA A 1 116 ? 4.572 -13.405 -6.300 1.00 92.00 116 ALA A O 1
ATOM 904 N N . ASN A 1 117 ? 3.647 -11.979 -4.822 1.00 92.50 117 ASN A N 1
ATOM 905 C CA . ASN A 1 117 ? 2.668 -11.412 -5.747 1.00 92.50 117 ASN A CA 1
ATOM 906 C C . ASN A 1 117 ? 3.266 -10.410 -6.743 1.00 92.50 117 ASN A C 1
ATOM 908 O O . ASN A 1 117 ? 2.635 -10.156 -7.755 1.00 92.50 117 ASN A O 1
ATOM 912 N N . THR A 1 118 ? 4.470 -9.880 -6.526 1.00 91.25 118 THR A N 1
ATOM 913 C CA . THR A 1 118 ? 5.151 -8.957 -7.464 1.00 91.25 118 THR A CA 1
ATOM 914 C C . THR A 1 118 ? 6.213 -9.644 -8.324 1.00 91.25 118 THR A C 1
ATOM 916 O O . THR A 1 118 ? 6.828 -9.017 -9.186 1.00 91.25 118 THR A O 1
ATOM 919 N N . SER A 1 119 ? 6.427 -10.949 -8.130 1.00 87.44 119 SER A N 1
ATOM 920 C CA . SER A 1 119 ? 7.480 -11.726 -8.799 1.00 87.44 119 SER A CA 1
ATOM 921 C C . SER A 1 119 ? 7.402 -11.738 -10.333 1.00 87.44 119 SER A C 1
ATOM 923 O O . SER A 1 119 ? 8.425 -11.915 -10.998 1.00 87.44 119 SER A O 1
ATOM 925 N N . HIS A 1 120 ? 6.208 -11.525 -10.887 1.00 84.50 120 HIS A N 1
ATOM 926 C CA . HIS A 1 120 ? 5.943 -11.499 -12.323 1.00 84.50 120 HIS A CA 1
ATOM 927 C C . HIS A 1 120 ? 6.146 -10.118 -12.963 1.00 84.50 120 HIS A C 1
ATOM 929 O O . HIS A 1 120 ? 6.216 -10.042 -14.187 1.00 84.50 120 HIS A O 1
ATOM 935 N N . ILE A 1 121 ? 6.254 -9.045 -12.167 1.00 83.06 121 ILE A N 1
ATOM 936 C CA . ILE A 1 121 ? 6.408 -7.682 -12.686 1.00 83.06 121 ILE A CA 1
ATOM 937 C C . ILE A 1 121 ? 7.836 -7.528 -13.237 1.00 83.06 121 ILE A C 1
ATOM 939 O O . ILE A 1 121 ? 8.811 -7.732 -12.488 1.00 83.06 121 ILE A O 1
ATOM 943 N N . PRO A 1 122 ? 7.988 -7.219 -14.539 1.00 76.06 122 PRO A N 1
ATOM 944 C CA . PRO A 1 122 ? 9.288 -7.000 -15.146 1.00 76.06 122 PRO A CA 1
ATOM 945 C C . PRO A 1 122 ? 9.827 -5.617 -14.779 1.00 76.06 122 PRO A C 1
ATOM 947 O O . PRO A 1 122 ? 9.093 -4.643 -14.663 1.00 76.06 122 PRO A O 1
ATOM 950 N N . ILE A 1 123 ? 11.145 -5.528 -14.648 1.00 76.69 123 ILE A N 1
ATOM 951 C CA . ILE A 1 123 ? 11.856 -4.260 -14.468 1.00 76.69 123 ILE A CA 1
ATOM 952 C C . ILE A 1 123 ? 12.462 -3.906 -15.810 1.00 76.69 123 ILE A C 1
ATOM 954 O O . ILE A 1 123 ? 13.120 -4.762 -16.408 1.00 76.69 123 ILE A O 1
ATOM 958 N N . SER A 1 124 ? 12.250 -2.672 -16.268 1.00 75.12 124 SER A N 1
ATOM 959 C CA . SER A 1 124 ? 12.801 -2.220 -17.541 1.00 75.12 124 SER A CA 1
ATOM 960 C C . SER A 1 124 ? 14.330 -2.289 -17.539 1.00 75.12 124 SER A C 1
ATOM 962 O O . SER A 1 124 ? 14.985 -2.014 -16.527 1.00 75.12 124 SER A O 1
ATOM 964 N N . ASP A 1 125 ? 14.903 -2.631 -18.692 1.00 78.56 125 ASP A N 1
ATOM 965 C CA . ASP A 1 125 ? 16.356 -2.737 -18.854 1.00 78.56 125 ASP A CA 1
ATOM 966 C C . ASP A 1 125 ? 17.058 -1.418 -18.514 1.00 78.56 125 ASP A C 1
ATOM 968 O O . ASP A 1 125 ? 18.088 -1.413 -17.850 1.00 78.56 125 ASP A O 1
ATOM 972 N N . GLU A 1 126 ? 16.436 -0.285 -18.846 1.00 74.81 126 GLU A N 1
ATOM 973 C CA . GLU A 1 126 ? 16.939 1.042 -18.492 1.00 74.81 126 GLU A CA 1
ATOM 974 C C . GLU A 1 126 ? 17.095 1.231 -16.973 1.00 74.81 126 GLU A C 1
ATOM 976 O O . GLU A 1 126 ? 18.112 1.754 -16.504 1.00 74.81 126 GLU A O 1
ATOM 981 N N . ILE A 1 127 ? 16.110 0.794 -16.179 1.00 74.75 127 ILE A N 1
ATOM 982 C CA . ILE A 1 127 ? 16.190 0.865 -14.716 1.00 74.75 127 ILE A CA 1
ATOM 983 C C . ILE A 1 127 ? 17.284 -0.081 -14.216 1.00 74.75 127 ILE A C 1
ATOM 985 O O . ILE A 1 127 ? 18.103 0.327 -13.388 1.00 74.75 127 ILE A O 1
ATOM 989 N N . ARG A 1 128 ? 17.349 -1.311 -14.744 1.00 78.62 128 ARG A N 1
ATOM 990 C CA . ARG A 1 128 ? 18.383 -2.294 -14.377 1.00 78.62 128 ARG A CA 1
ATOM 991 C C . ARG A 1 128 ? 19.787 -1.746 -14.620 1.00 78.62 128 ARG A C 1
ATOM 993 O O . ARG A 1 128 ? 20.616 -1.766 -13.711 1.00 78.62 128 ARG A O 1
ATOM 1000 N N . GLU A 1 129 ? 20.039 -1.199 -15.805 1.00 81.94 129 GLU A N 1
ATOM 1001 C CA . GLU A 1 129 ? 21.325 -0.612 -16.189 1.00 81.94 129 GLU A CA 1
ATOM 1002 C C . GLU A 1 129 ? 21.715 0.560 -15.280 1.00 81.94 129 GLU A C 1
ATOM 1004 O O . GLU A 1 129 ? 22.859 0.651 -14.823 1.00 81.94 129 GLU A O 1
ATOM 1009 N N . ARG A 1 130 ? 20.766 1.445 -14.951 1.00 76.50 130 ARG A N 1
ATOM 1010 C CA . ARG A 1 130 ? 21.010 2.586 -14.053 1.00 76.50 130 ARG A CA 1
ATOM 1011 C C . ARG A 1 130 ? 21.319 2.152 -12.629 1.00 76.50 130 ARG A C 1
ATOM 1013 O O . ARG A 1 130 ? 22.246 2.688 -12.017 1.00 76.50 130 ARG A O 1
ATOM 1020 N N . VAL A 1 131 ? 20.556 1.203 -12.087 1.00 77.50 131 VAL A N 1
ATOM 1021 C CA . VAL A 1 131 ? 20.791 0.693 -10.731 1.00 77.50 131 VAL A CA 1
ATOM 1022 C C . VAL A 1 131 ? 22.141 -0.014 -10.670 1.00 77.50 131 VAL A C 1
ATOM 1024 O O . VAL A 1 131 ? 22.906 0.277 -9.751 1.00 77.50 131 VAL A O 1
ATOM 1027 N N . ALA A 1 132 ? 22.473 -0.843 -11.665 1.00 83.38 132 ALA A N 1
ATOM 1028 C CA . ALA A 1 132 ? 23.766 -1.520 -11.762 1.00 83.38 132 ALA A CA 1
ATOM 1029 C C . ALA A 1 132 ? 24.936 -0.525 -11.851 1.00 83.38 132 ALA A C 1
ATOM 1031 O O . ALA A 1 132 ? 25.939 -0.678 -11.157 1.00 83.38 132 ALA A O 1
ATOM 1032 N N . LYS A 1 133 ? 24.794 0.553 -12.635 1.00 84.38 133 LYS A N 1
ATOM 1033 C CA . LYS A 1 133 ? 25.812 1.612 -12.741 1.00 84.38 133 LYS A CA 1
ATOM 1034 C C . LYS A 1 133 ? 26.078 2.311 -11.405 1.00 84.38 133 LYS A C 1
ATOM 1036 O O . LYS A 1 133 ? 27.226 2.628 -11.101 1.00 84.38 133 LYS A O 1
ATOM 1041 N N . ASN A 1 134 ? 25.031 2.560 -10.619 1.00 78.62 134 ASN A N 1
ATOM 1042 C CA . ASN A 1 134 ? 25.144 3.215 -9.314 1.00 78.62 134 ASN A CA 1
ATOM 1043 C C . ASN A 1 134 ? 25.502 2.241 -8.176 1.00 78.62 134 ASN A C 1
ATOM 1045 O O . ASN A 1 134 ? 25.961 2.681 -7.125 1.00 78.62 134 ASN A O 1
ATOM 1049 N N . ASN A 1 135 ? 25.315 0.934 -8.381 1.00 81.00 135 ASN A N 1
ATOM 1050 C CA . ASN A 1 135 ? 25.569 -0.123 -7.402 1.00 81.00 135 ASN A CA 1
ATOM 1051 C C . ASN A 1 135 ? 26.330 -1.287 -8.068 1.00 81.00 135 ASN A C 1
ATOM 1053 O O . ASN A 1 135 ? 25.766 -2.362 -8.260 1.00 81.00 135 ASN A O 1
ATOM 1057 N N . PRO A 1 136 ? 27.619 -1.108 -8.413 1.00 86.06 136 PRO A N 1
ATOM 1058 C CA . PRO A 1 136 ? 28.376 -2.069 -9.224 1.00 86.06 136 PRO A CA 1
ATOM 1059 C C . PRO A 1 136 ? 28.622 -3.424 -8.542 1.00 86.06 136 PRO A C 1
ATOM 1061 O O . PRO A 1 136 ? 29.091 -4.358 -9.184 1.00 86.06 136 PRO A O 1
ATOM 1064 N N . THR A 1 137 ? 28.347 -3.537 -7.240 1.00 89.62 137 THR A N 1
ATOM 1065 C CA . THR A 1 137 ? 28.445 -4.789 -6.480 1.00 89.62 137 THR A CA 1
ATOM 1066 C C . THR A 1 137 ? 27.143 -5.587 -6.456 1.00 89.62 137 THR A C 1
ATOM 1068 O O . THR A 1 137 ? 27.137 -6.691 -5.918 1.00 89.62 137 THR A O 1
ATOM 1071 N N . TRP A 1 138 ? 26.041 -5.040 -6.977 1.00 86.62 138 TRP A N 1
ATOM 1072 C CA . TRP A 1 138 ? 24.753 -5.727 -7.017 1.00 86.62 138 TRP A CA 1
ATOM 1073 C C . TRP A 1 138 ? 24.646 -6.552 -8.295 1.00 86.62 138 TRP A C 1
ATOM 1075 O O . TRP A 1 138 ? 24.904 -6.057 -9.391 1.00 86.62 138 TRP A O 1
ATOM 1085 N N . ASP A 1 139 ? 24.241 -7.810 -8.151 1.00 87.75 139 ASP A N 1
ATOM 1086 C CA . ASP A 1 139 ? 23.841 -8.641 -9.283 1.00 87.75 139 ASP A CA 1
ATOM 1087 C C . ASP A 1 139 ? 22.380 -8.361 -9.691 1.00 87.75 139 ASP A C 1
ATOM 1089 O O . ASP A 1 139 ? 21.657 -7.590 -9.052 1.00 87.75 139 ASP A O 1
ATOM 1093 N N . ALA A 1 140 ? 21.941 -8.982 -10.788 1.00 82.88 140 ALA A N 1
ATOM 1094 C CA . ALA A 1 140 ? 20.592 -8.796 -11.317 1.00 82.88 140 ALA A CA 1
ATOM 1095 C C . ALA A 1 140 ? 19.495 -9.246 -10.335 1.00 82.88 140 ALA A C 1
ATOM 1097 O O . ALA A 1 140 ? 18.449 -8.608 -10.261 1.00 82.88 140 ALA A O 1
ATOM 1098 N N . GLU A 1 141 ? 19.731 -10.307 -9.560 1.00 85.50 141 GLU A N 1
ATOM 1099 C CA . GLU A 1 141 ? 18.758 -10.823 -8.592 1.00 85.50 141 GLU A CA 1
ATOM 1100 C C . GLU A 1 141 ? 18.568 -9.846 -7.423 1.00 85.50 141 GLU A C 1
ATOM 1102 O O . GLU A 1 141 ? 17.438 -9.549 -7.026 1.00 85.50 141 GLU A O 1
ATOM 1107 N N . HIS A 1 142 ? 19.662 -9.269 -6.920 1.00 84.25 142 HIS A N 1
ATOM 1108 C CA . HIS A 1 142 ? 19.625 -8.229 -5.900 1.00 84.25 142 HIS A CA 1
ATOM 1109 C C . HIS A 1 142 ? 18.912 -6.970 -6.395 1.00 84.25 142 HIS A C 1
ATOM 1111 O O . HIS A 1 142 ? 18.116 -6.396 -5.650 1.00 84.25 142 HIS A O 1
ATOM 1117 N N . ILE A 1 143 ? 19.164 -6.537 -7.633 1.00 82.44 143 ILE A N 1
ATOM 1118 C CA . ILE A 1 143 ? 18.467 -5.387 -8.229 1.00 82.44 143 ILE A CA 1
ATOM 1119 C C . ILE A 1 143 ? 16.958 -5.650 -8.273 1.00 82.44 143 ILE A C 1
ATOM 1121 O O . ILE A 1 143 ? 16.180 -4.790 -7.854 1.00 82.44 143 ILE A O 1
ATOM 1125 N N . ASP A 1 144 ? 16.551 -6.849 -8.688 1.00 82.31 144 ASP A N 1
ATOM 1126 C CA . ASP A 1 144 ? 15.140 -7.216 -8.809 1.00 82.31 144 ASP A CA 1
ATOM 1127 C C . ASP A 1 144 ? 14.427 -7.240 -7.466 1.00 82.31 144 ASP A C 1
ATOM 1129 O O . ASP A 1 144 ? 13.342 -6.673 -7.306 1.00 82.31 144 ASP A O 1
ATOM 1133 N N . LEU A 1 145 ? 15.067 -7.856 -6.475 1.00 83.25 145 LEU A N 1
ATOM 1134 C CA . LEU A 1 145 ? 14.544 -7.919 -5.120 1.00 83.25 145 LEU A CA 1
ATOM 1135 C C . LEU A 1 145 ? 14.410 -6.520 -4.506 1.00 83.25 145 LEU A C 1
ATOM 1137 O O . LEU A 1 145 ? 13.400 -6.215 -3.870 1.00 83.25 145 LEU A O 1
ATOM 1141 N N . ARG A 1 146 ? 15.416 -5.656 -4.698 1.00 81.88 146 ARG A N 1
ATOM 1142 C CA . ARG A 1 146 ? 15.410 -4.284 -4.170 1.00 81.88 146 ARG A CA 1
ATOM 1143 C C . ARG A 1 146 ? 14.365 -3.420 -4.861 1.00 81.88 146 ARG A C 1
ATOM 1145 O O . ARG A 1 146 ? 13.704 -2.647 -4.176 1.00 81.88 146 ARG A O 1
ATOM 1152 N N . TRP A 1 147 ? 14.175 -3.569 -6.170 1.00 81.12 147 TRP A N 1
ATOM 1153 C CA . TRP A 1 147 ? 13.116 -2.856 -6.880 1.00 81.12 147 TRP A CA 1
ATOM 1154 C C . TRP A 1 147 ? 11.734 -3.283 -6.404 1.00 81.12 147 TRP A C 1
ATOM 1156 O O . TRP A 1 147 ? 10.886 -2.436 -6.195 1.00 81.12 147 TRP A O 1
ATOM 1166 N N . ARG A 1 148 ? 11.484 -4.571 -6.165 1.00 84.75 148 ARG A N 1
ATOM 1167 C CA . ARG A 1 148 ? 10.163 -5.053 -5.714 1.00 84.75 148 ARG A CA 1
ATOM 1168 C C . ARG A 1 148 ? 9.853 -4.738 -4.252 1.00 84.75 148 ARG A C 1
ATOM 1170 O O . ARG A 1 148 ? 8.772 -5.058 -3.769 1.00 84.75 148 ARG A O 1
ATOM 1177 N N . ASN A 1 149 ? 10.772 -4.107 -3.530 1.00 85.69 149 ASN A N 1
ATOM 1178 C CA . ASN A 1 149 ? 10.570 -3.764 -2.135 1.00 85.69 149 ASN A CA 1
ATOM 1179 C C . ASN A 1 149 ? 9.489 -2.680 -1.979 1.00 85.69 149 ASN A C 1
ATOM 1181 O O . ASN A 1 149 ? 9.725 -1.504 -2.260 1.00 85.69 149 ASN A O 1
ATOM 1185 N N . TYR A 1 150 ? 8.322 -3.067 -1.455 1.00 90.06 150 TYR A N 1
ATOM 1186 C CA . TYR A 1 150 ? 7.188 -2.171 -1.197 1.00 90.06 150 TYR A CA 1
ATOM 1187 C C . TYR A 1 150 ? 7.585 -0.877 -0.473 1.00 90.06 150 TYR A C 1
ATOM 1189 O O . TYR A 1 150 ? 7.137 0.217 -0.811 1.00 90.06 150 TYR A O 1
ATOM 1197 N N . PHE A 1 151 ? 8.467 -0.999 0.516 1.00 87.56 151 PHE A N 1
ATOM 1198 C CA . PHE A 1 151 ? 8.890 0.109 1.362 1.00 87.56 151 PHE A CA 1
ATOM 1199 C C . PHE A 1 151 ? 9.631 1.212 0.600 1.00 87.56 151 PHE A C 1
ATOM 1201 O O . PHE A 1 151 ? 9.421 2.399 0.863 1.00 87.56 151 PHE A O 1
ATOM 1208 N N . ASP A 1 152 ? 10.485 0.824 -0.348 1.00 84.25 152 ASP A N 1
ATOM 1209 C CA . ASP A 1 152 ? 11.258 1.772 -1.147 1.00 84.25 152 ASP A CA 1
ATOM 1210 C C . ASP A 1 152 ? 10.324 2.547 -2.098 1.00 84.25 152 ASP A C 1
ATOM 1212 O O . ASP A 1 152 ? 10.485 3.758 -2.268 1.00 84.25 152 ASP A O 1
ATOM 1216 N N . HIS A 1 153 ? 9.261 1.903 -2.594 1.00 86.81 153 HIS A N 1
ATOM 1217 C CA . HIS A 1 153 ? 8.220 2.563 -3.391 1.00 86.81 153 HIS A CA 1
ATOM 1218 C C . HIS A 1 153 ? 7.378 3.557 -2.602 1.00 86.81 153 HIS A C 1
ATOM 1220 O O . HIS A 1 153 ? 7.085 4.629 -3.122 1.00 86.81 153 HIS A O 1
ATOM 1226 N N . LEU A 1 154 ? 7.040 3.280 -1.338 1.00 89.31 154 LEU A N 1
ATOM 1227 C CA . LEU A 1 154 ? 6.347 4.270 -0.500 1.00 89.31 154 LEU A CA 1
ATOM 1228 C C . LEU A 1 154 ? 7.206 5.511 -0.245 1.00 89.31 154 LEU A C 1
ATOM 1230 O O . LEU A 1 154 ? 6.695 6.629 -0.208 1.00 89.31 154 LEU A O 1
ATOM 1234 N N . ARG A 1 155 ? 8.523 5.331 -0.103 1.00 84.62 155 ARG A N 1
ATOM 1235 C CA . ARG A 1 155 ? 9.454 6.454 0.035 1.00 84.62 155 ARG A CA 1
ATOM 1236 C C . ARG A 1 155 ? 9.527 7.280 -1.250 1.00 84.62 155 ARG A C 1
ATOM 1238 O O . ARG A 1 155 ? 9.519 8.506 -1.173 1.00 84.62 155 ARG A O 1
ATOM 1245 N N . LEU A 1 156 ? 9.607 6.629 -2.412 1.00 80.38 156 LEU A N 1
ATOM 1246 C CA . LEU A 1 156 ? 9.571 7.307 -3.713 1.00 80.38 156 LEU A CA 1
ATOM 1247 C C . LEU A 1 156 ? 8.245 8.042 -3.917 1.00 80.38 156 LEU A C 1
ATOM 1249 O O . LEU A 1 156 ? 8.250 9.197 -4.336 1.00 80.38 156 LEU A O 1
ATOM 1253 N N . LEU A 1 157 ? 7.130 7.412 -3.539 1.00 82.00 157 LEU A N 1
ATOM 1254 C CA . LEU A 1 157 ? 5.809 8.024 -3.542 1.00 82.00 157 LEU A CA 1
ATOM 1255 C C . LEU A 1 157 ? 5.831 9.331 -2.742 1.00 82.00 157 LEU A C 1
ATOM 1257 O O . LEU A 1 157 ? 5.606 10.385 -3.318 1.00 82.00 157 LEU A O 1
ATOM 1261 N N . ASP A 1 158 ? 6.238 9.329 -1.476 1.00 80.50 158 ASP A N 1
ATOM 1262 C CA . ASP A 1 158 ? 6.257 10.571 -0.691 1.00 80.50 158 ASP A CA 1
ATOM 1263 C C . ASP A 1 158 ? 7.193 11.649 -1.263 1.00 80.50 158 ASP A C 1
ATOM 1265 O O . ASP A 1 158 ? 6.838 12.829 -1.279 1.00 80.50 158 ASP A O 1
ATOM 1269 N N . LEU A 1 159 ? 8.358 11.262 -1.799 1.00 73.94 159 LEU A N 1
ATOM 1270 C CA . LEU A 1 159 ? 9.282 12.194 -2.462 1.00 73.94 159 LEU A CA 1
ATOM 1271 C C . LEU A 1 159 ? 8.667 12.843 -3.708 1.00 73.94 159 LEU A C 1
ATOM 1273 O O . LEU A 1 159 ? 8.957 14.003 -4.005 1.00 73.94 159 LEU A O 1
ATOM 1277 N N . THR A 1 160 ? 7.804 12.119 -4.422 1.00 66.56 160 THR A N 1
ATOM 1278 C CA . THR A 1 160 ? 7.081 12.650 -5.586 1.00 66.56 160 THR A CA 1
ATOM 1279 C C . THR A 1 160 ? 5.889 13.545 -5.210 1.00 66.56 160 THR A C 1
ATOM 1281 O O . THR A 1 160 ? 5.453 14.340 -6.045 1.00 66.56 160 THR A O 1
ATOM 1284 N N . TYR A 1 161 ? 5.395 13.488 -3.964 1.00 64.50 161 TYR A N 1
ATOM 1285 C CA . TYR A 1 161 ? 4.179 14.189 -3.513 1.00 64.50 161 TYR A CA 1
ATOM 1286 C C . TYR A 1 161 ? 4.409 15.442 -2.649 1.00 64.50 161 TYR A C 1
ATOM 1288 O O . TYR A 1 161 ? 3.478 16.229 -2.479 1.00 64.50 161 TYR A O 1
ATOM 1296 N N . ASP A 1 162 ? 5.610 15.672 -2.108 1.00 51.28 162 ASP A N 1
ATOM 1297 C CA . ASP A 1 162 ? 5.784 16.564 -0.947 1.00 51.28 162 ASP A CA 1
ATOM 1298 C C . ASP A 1 162 ? 5.537 18.085 -1.161 1.00 51.28 162 ASP A C 1
ATOM 1300 O O . ASP A 1 162 ? 5.566 18.825 -0.185 1.00 51.28 162 ASP A O 1
ATOM 1304 N N . ARG A 1 163 ? 5.257 18.627 -2.365 1.00 46.38 163 ARG A N 1
ATOM 1305 C CA . ARG A 1 163 ? 4.919 20.070 -2.612 1.00 46.38 163 ARG A CA 1
ATOM 1306 C C . ARG A 1 163 ? 4.106 20.245 -3.913 1.00 46.38 163 ARG A C 1
ATOM 1308 O O . ARG A 1 163 ? 4.206 19.355 -4.752 1.00 46.38 163 ARG A O 1
ATOM 1315 N N . PRO A 1 164 ? 3.310 21.335 -4.115 1.00 44.34 164 PRO A N 1
ATOM 1316 C CA . PRO A 1 164 ? 2.080 21.307 -4.917 1.00 44.34 164 PRO A CA 1
ATOM 1317 C C . PRO A 1 164 ? 2.353 20.708 -6.291 1.00 44.34 164 PRO A C 1
ATOM 1319 O O . PRO A 1 164 ? 2.941 21.367 -7.140 1.00 44.34 164 PRO A O 1
ATOM 1322 N N . PHE A 1 165 ? 1.974 19.436 -6.431 1.00 49.38 165 PHE A N 1
ATOM 1323 C CA . PHE A 1 165 ? 2.141 18.570 -7.592 1.00 49.38 165 PHE A CA 1
ATOM 1324 C C . PHE A 1 165 ? 3.174 19.073 -8.611 1.00 49.38 165 PHE A C 1
ATOM 1326 O O . PHE A 1 165 ? 2.802 19.525 -9.696 1.00 49.38 165 PHE A O 1
ATOM 1333 N N . ARG A 1 166 ? 4.474 18.994 -8.298 1.00 43.09 166 ARG A N 1
ATOM 1334 C CA . ARG A 1 166 ? 5.505 19.214 -9.334 1.00 43.09 166 ARG A CA 1
ATOM 1335 C C . ARG A 1 166 ? 5.348 18.236 -10.506 1.00 43.09 166 ARG A C 1
ATOM 1337 O O . ARG A 1 166 ? 5.702 18.580 -11.620 1.00 43.09 166 ARG A O 1
ATOM 1344 N N . SER A 1 167 ? 4.688 17.099 -10.284 1.00 44.25 167 SER A N 1
ATOM 1345 C CA . SER A 1 167 ? 4.273 16.135 -11.308 1.00 44.25 167 SER A CA 1
ATOM 1346 C C . SER A 1 167 ? 3.015 16.514 -12.113 1.00 44.25 167 SER A C 1
ATOM 1348 O O . SER A 1 167 ? 2.615 15.749 -12.987 1.00 44.25 167 SER A O 1
ATOM 1350 N N . ARG A 1 168 ? 2.374 17.679 -11.888 1.00 43.94 168 ARG A N 1
ATOM 1351 C CA . ARG A 1 168 ? 1.304 18.179 -12.790 1.00 43.94 168 ARG A CA 1
ATOM 1352 C C . ARG A 1 168 ? 1.831 18.537 -14.175 1.00 43.94 168 ARG A C 1
ATOM 1354 O O . ARG A 1 168 ? 1.054 18.550 -15.126 1.00 43.94 168 ARG A O 1
ATOM 1361 N N . TYR A 1 169 ? 3.120 18.841 -14.277 1.00 43.44 169 TYR A N 1
ATOM 1362 C CA . TYR A 1 169 ? 3.784 19.147 -15.529 1.00 43.44 169 TYR A CA 1
ATOM 1363 C C . TYR A 1 169 ? 4.902 18.135 -15.728 1.00 43.44 169 TYR A C 1
ATOM 1365 O O . TYR A 1 169 ? 5.708 17.906 -14.833 1.00 43.44 169 TYR A O 1
ATOM 1373 N N . VAL A 1 170 ? 4.890 17.497 -16.895 1.00 40.78 170 VAL A N 1
ATOM 1374 C CA . VAL A 1 170 ? 5.924 16.567 -17.343 1.00 40.78 170 VAL A CA 1
ATOM 1375 C C . VAL A 1 170 ? 7.263 17.300 -17.286 1.00 40.78 170 VAL A C 1
ATOM 1377 O O . VAL A 1 170 ? 7.502 18.192 -18.097 1.00 40.78 170 VAL A O 1
ATOM 1380 N N . GLU A 1 171 ? 8.125 16.955 -16.334 1.00 38.97 171 GLU A N 1
ATOM 1381 C CA . GLU A 1 171 ? 9.539 17.298 -16.443 1.00 38.97 171 GLU A CA 1
ATOM 1382 C C . GLU A 1 171 ? 10.201 16.183 -17.264 1.00 38.97 171 GLU A C 1
ATOM 1384 O O . GLU A 1 171 ? 10.238 15.039 -16.808 1.00 38.97 171 GLU A O 1
ATOM 1389 N N . PRO A 1 172 ? 10.668 16.457 -18.497 1.00 31.05 172 PRO A N 1
ATOM 1390 C CA . PRO A 1 172 ? 11.489 15.499 -19.218 1.00 31.05 172 PRO A CA 1
ATOM 1391 C C . PRO A 1 172 ? 12.787 15.302 -18.433 1.00 31.05 172 PRO A C 1
ATOM 1393 O O . PRO A 1 172 ? 13.577 16.231 -18.270 1.00 31.05 172 PRO A O 1
ATOM 1396 N N . GLY A 1 173 ? 12.983 14.096 -17.914 1.00 40.09 173 GLY A N 1
ATOM 1397 C CA . GLY A 1 173 ? 14.141 13.764 -17.104 1.00 40.09 173 GLY A CA 1
ATOM 1398 C C . GLY A 1 173 ? 13.973 12.457 -16.344 1.00 40.09 173 GLY A C 1
ATOM 1399 O O . GLY A 1 173 ? 12.890 11.885 -16.247 1.00 40.09 173 GLY A O 1
ATOM 1400 N N . ASP A 1 174 ? 15.091 12.010 -15.793 1.00 44.16 174 ASP A N 1
ATOM 1401 C CA . ASP A 1 174 ? 15.314 10.699 -15.192 1.00 44.16 174 ASP A CA 1
ATOM 1402 C C . ASP A 1 174 ? 14.725 10.565 -13.781 1.00 44.16 174 ASP A C 1
ATOM 1404 O O . ASP A 1 174 ? 15.430 10.254 -12.819 1.00 44.16 174 ASP A O 1
ATOM 1408 N N . VAL A 1 175 ? 13.429 10.832 -13.623 1.00 49.47 175 VAL A N 1
ATOM 1409 C CA . VAL A 1 175 ? 12.748 10.648 -12.339 1.00 49.47 175 VAL A CA 1
ATOM 1410 C C . VAL A 1 175 ? 12.406 9.169 -12.179 1.00 49.47 175 VAL A C 1
ATOM 1412 O O . VAL A 1 175 ? 11.586 8.633 -12.920 1.00 49.47 175 VAL A O 1
ATOM 1415 N N . ILE A 1 176 ? 13.024 8.506 -11.196 1.00 59.22 176 ILE A N 1
ATOM 1416 C CA . ILE A 1 176 ? 12.574 7.190 -10.727 1.00 59.22 176 ILE A CA 1
ATOM 1417 C C . ILE A 1 176 ? 11.209 7.410 -10.069 1.00 59.22 176 ILE A C 1
ATOM 1419 O O . ILE A 1 176 ? 11.125 7.816 -8.909 1.00 59.22 176 ILE A O 1
ATOM 1423 N N . LEU A 1 177 ? 10.141 7.229 -10.842 1.00 67.38 177 LEU A N 1
ATOM 1424 C CA . LEU A 1 177 ? 8.785 7.222 -10.317 1.00 67.38 177 LEU A CA 1
ATOM 1425 C C . LEU A 1 177 ? 8.557 5.914 -9.548 1.00 67.38 177 LEU A C 1
ATOM 1427 O O . LEU A 1 177 ? 9.143 4.888 -9.903 1.00 67.38 177 LEU A O 1
ATOM 1431 N N . PRO A 1 178 ? 7.739 5.938 -8.484 1.00 77.38 178 PRO A N 1
ATOM 1432 C CA . PRO A 1 178 ? 7.300 4.704 -7.854 1.00 77.38 178 PRO A CA 1
ATOM 1433 C C . PRO A 1 178 ? 6.554 3.829 -8.867 1.00 77.38 178 PRO A C 1
ATOM 1435 O O . PRO A 1 178 ? 5.799 4.336 -9.699 1.00 77.38 178 PRO A O 1
ATOM 1438 N N . ASP A 1 179 ? 6.727 2.518 -8.753 1.00 83.06 179 ASP A N 1
ATOM 1439 C CA . ASP A 1 179 ? 6.002 1.552 -9.568 1.00 83.06 179 ASP A CA 1
ATOM 1440 C C . ASP A 1 179 ? 4.581 1.383 -9.010 1.00 83.06 179 ASP A C 1
ATOM 1442 O O . ASP A 1 179 ? 4.373 0.912 -7.884 1.00 83.06 179 ASP A O 1
ATOM 1446 N N . ALA A 1 180 ? 3.596 1.840 -9.785 1.00 86.38 180 ALA A N 1
ATOM 1447 C CA . ALA A 1 180 ? 2.206 1.867 -9.354 1.00 86.38 180 ALA A CA 1
ATOM 1448 C C . ALA A 1 180 ? 1.661 0.461 -9.076 1.00 86.38 180 ALA A C 1
ATOM 1450 O O . ALA A 1 180 ? 0.962 0.280 -8.080 1.00 86.38 180 ALA A O 1
ATOM 1451 N N . GLU A 1 181 ? 2.011 -0.533 -9.896 1.00 88.94 181 GLU A N 1
ATOM 1452 C CA . GLU A 1 181 ? 1.564 -1.918 -9.724 1.00 88.94 181 GLU A CA 1
ATOM 1453 C C . GLU A 1 181 ? 2.129 -2.523 -8.440 1.00 88.94 181 GLU A C 1
ATOM 1455 O O . GLU A 1 181 ? 1.403 -3.150 -7.659 1.00 88.94 181 GLU A O 1
ATOM 1460 N N . VAL A 1 182 ? 3.410 -2.260 -8.162 1.00 90.50 182 VAL A N 1
ATOM 1461 C CA . VAL A 1 182 ? 4.059 -2.725 -6.930 1.00 90.50 182 VAL A CA 1
ATOM 1462 C C . VAL A 1 182 ? 3.368 -2.145 -5.695 1.00 90.50 182 VAL A C 1
ATOM 1464 O O . VAL A 1 182 ? 3.131 -2.875 -4.725 1.00 90.50 182 VAL A O 1
ATOM 1467 N N . ILE A 1 183 ? 3.001 -0.860 -5.717 1.00 92.81 183 ILE A N 1
ATOM 1468 C CA . ILE A 1 183 ? 2.259 -0.251 -4.605 1.00 92.81 183 ILE A CA 1
ATOM 1469 C C . ILE A 1 183 ? 0.834 -0.814 -4.529 1.00 92.81 183 ILE A C 1
ATOM 1471 O O . ILE A 1 183 ? 0.365 -1.159 -3.441 1.00 92.81 183 ILE A O 1
ATOM 1475 N N . MET A 1 184 ? 0.150 -0.963 -5.666 1.00 94.44 184 MET A N 1
ATOM 1476 C CA . MET A 1 184 ? -1.207 -1.507 -5.720 1.00 94.44 184 MET A CA 1
ATOM 1477 C C . MET A 1 184 ? -1.298 -2.883 -5.072 1.00 94.44 184 MET A C 1
ATOM 1479 O O . MET A 1 184 ? -2.202 -3.117 -4.274 1.00 94.44 184 MET A O 1
ATOM 1483 N N . ILE A 1 185 ? -0.358 -3.783 -5.351 1.00 95.44 185 ILE A N 1
ATOM 1484 C CA . ILE A 1 185 ? -0.371 -5.127 -4.766 1.00 95.44 185 ILE A CA 1
ATOM 1485 C C . ILE A 1 185 ? -0.296 -5.064 -3.234 1.00 95.44 185 ILE A C 1
ATOM 1487 O O . ILE A 1 185 ? -1.069 -5.743 -2.556 1.00 95.44 185 ILE A O 1
ATOM 1491 N N . GLY A 1 186 ? 0.566 -4.211 -2.671 1.00 96.25 186 GLY A N 1
ATOM 1492 C CA . GLY A 1 186 ? 0.655 -4.033 -1.216 1.00 96.25 186 GLY A CA 1
ATOM 1493 C C . GLY A 1 186 ? -0.632 -3.467 -0.616 1.00 96.25 186 GLY A C 1
ATOM 1494 O O . GLY A 1 186 ? -1.152 -3.998 0.367 1.00 96.25 186 GLY A O 1
ATOM 1495 N N . THR A 1 187 ? -1.208 -2.453 -1.257 1.00 97.19 187 THR A N 1
ATOM 1496 C CA . THR A 1 187 ? -2.480 -1.851 -0.837 1.00 97.19 187 THR A CA 1
ATOM 1497 C C . THR A 1 187 ? -3.642 -2.841 -0.932 1.00 97.19 187 THR A C 1
ATOM 1499 O O . THR A 1 187 ? -4.461 -2.917 -0.014 1.00 97.19 187 THR A O 1
ATOM 1502 N N . LYS A 1 188 ? -3.685 -3.678 -1.974 1.00 97.38 188 LYS A N 1
ATOM 1503 C CA . LYS A 1 188 ? -4.695 -4.731 -2.153 1.00 97.38 188 LYS A CA 1
ATOM 1504 C C . LYS A 1 188 ? -4.621 -5.780 -1.047 1.00 97.38 188 LYS A C 1
ATOM 1506 O O . LYS A 1 188 ? -5.667 -6.179 -0.542 1.00 97.38 188 LYS A O 1
ATOM 1511 N N . LEU A 1 189 ? -3.417 -6.179 -0.624 1.00 96.88 189 LEU A N 1
ATOM 1512 C CA . LEU A 1 189 ? -3.233 -7.096 0.508 1.00 96.88 189 LEU A CA 1
ATOM 1513 C C . LEU A 1 189 ? -3.832 -6.523 1.800 1.00 96.88 189 LEU A C 1
ATOM 1515 O O . LEU A 1 189 ? -4.559 -7.231 2.499 1.00 96.88 189 LEU A O 1
ATOM 1519 N N . PHE A 1 190 ? -3.598 -5.239 2.096 1.00 97.25 190 PHE A N 1
ATOM 1520 C CA . PHE A 1 190 ? -4.205 -4.587 3.260 1.00 97.25 190 PHE A CA 1
ATOM 1521 C C . PHE A 1 190 ? -5.725 -4.493 3.147 1.00 97.25 190 PHE A C 1
ATOM 1523 O O . PHE A 1 190 ? -6.432 -4.851 4.089 1.00 97.25 190 PHE A O 1
ATOM 1530 N N . LEU A 1 191 ? -6.244 -4.043 2.002 1.00 97.31 191 LEU A N 1
ATOM 1531 C CA . LEU A 1 191 ? -7.684 -3.924 1.779 1.00 97.31 191 LEU A CA 1
ATOM 1532 C C . LEU A 1 191 ? -8.389 -5.281 1.872 1.00 97.31 191 LEU A C 1
ATOM 1534 O O . LEU A 1 191 ? -9.444 -5.372 2.499 1.00 97.31 191 LEU A O 1
ATOM 1538 N N . ALA A 1 192 ? -7.811 -6.336 1.298 1.00 96.88 192 ALA A N 1
ATOM 1539 C CA . ALA A 1 192 ? -8.356 -7.686 1.374 1.00 96.88 192 ALA A CA 1
ATOM 1540 C C . ALA A 1 192 ? -8.359 -8.209 2.818 1.00 96.88 192 ALA A C 1
ATOM 1542 O O . ALA A 1 192 ? -9.390 -8.678 3.293 1.00 96.88 192 ALA A O 1
ATOM 1543 N N . ALA A 1 193 ? -7.248 -8.051 3.544 1.00 96.19 193 ALA A N 1
ATOM 1544 C CA . ALA A 1 193 ? -7.142 -8.469 4.940 1.00 96.19 193 ALA A CA 1
ATOM 1545 C C . ALA A 1 193 ? -8.123 -7.728 5.863 1.00 96.19 193 ALA A C 1
ATOM 1547 O O . ALA A 1 193 ? -8.727 -8.344 6.738 1.00 96.19 193 ALA A O 1
ATOM 1548 N N . MET A 1 194 ? -8.303 -6.417 5.665 1.00 95.50 194 MET A N 1
ATOM 1549 C CA . MET A 1 194 ? -9.276 -5.632 6.426 1.00 95.50 194 MET A CA 1
ATOM 1550 C C . MET A 1 194 ? -10.712 -6.049 6.096 1.00 95.50 194 MET A C 1
ATOM 1552 O O . MET A 1 194 ? -11.499 -6.253 7.014 1.00 95.50 194 MET A O 1
ATOM 1556 N N . LYS A 1 195 ? -11.043 -6.248 4.810 1.00 94.88 195 LYS A N 1
ATOM 1557 C CA . LYS A 1 195 ? -12.389 -6.642 4.353 1.00 94.88 195 LYS A CA 1
ATOM 1558 C C . LYS A 1 195 ? -12.926 -7.885 5.056 1.00 94.88 195 LYS A C 1
ATOM 1560 O O . LYS A 1 195 ? -14.115 -7.971 5.313 1.00 94.88 195 LYS A O 1
ATOM 1565 N N . GLU A 1 196 ? -12.060 -8.850 5.348 1.00 93.06 196 GLU A N 1
ATOM 1566 C CA . GLU A 1 196 ? -12.442 -10.101 6.012 1.00 93.06 196 GLU A CA 1
ATOM 1567 C C . GLU A 1 196 ? -12.955 -9.913 7.447 1.00 93.06 196 GLU A C 1
ATOM 1569 O O . GLU A 1 196 ? -13.525 -10.847 8.011 1.00 93.06 196 GLU A O 1
ATOM 1574 N N . ARG A 1 197 ? -12.724 -8.741 8.053 1.00 87.88 197 ARG A N 1
ATOM 1575 C CA . ARG A 1 197 ? -13.053 -8.444 9.454 1.00 87.88 197 ARG A CA 1
ATOM 1576 C C . ARG A 1 197 ? -13.998 -7.253 9.639 1.00 87.88 197 ARG A C 1
ATOM 1578 O O . ARG A 1 197 ? -14.270 -6.892 10.783 1.00 87.88 197 ARG A O 1
ATOM 1585 N N . LEU A 1 198 ? -14.456 -6.641 8.545 1.00 84.88 198 LEU A N 1
ATOM 1586 C CA . LEU A 1 198 ? -15.413 -5.526 8.526 1.00 84.88 198 LEU A CA 1
ATOM 1587 C C . LEU A 1 198 ? -16.808 -6.006 8.150 1.00 84.88 198 LEU A C 1
ATOM 1589 O O . LEU A 1 198 ? -17.762 -5.492 8.776 1.00 84.88 198 LEU A O 1
#

Organism: NCBI:txid1922333

Radius of gyration: 17.27 Å; chains: 1; bounding box: 48×46×45 Å

Sequence (198 aa):
MDSKFSEAIGLRETWPTEPQLEEAMSMAGCYKWAAAFFDAAETLLLASEMVVGSSFYQGPVIQNVGLATELSLKALLRGAGKTNEELKRAGHNCYRLYCESRICFDESRFLSQHLANTSHIPISDEIRERVAKNNPTWDAEHIDLRWRNYFDHLRLLDLTYDRPFRSRYVEPGDVILPDAEVIMIGTKLFLAAMKERL

Foldseek 3Di:
DPDALLVLQAFDPCFQVDDQDPDPLALVNLLVLLVVLLVVLVVVVVVVVVPPDPPPDCPSSLVSLLSSLQSLLSSLCVSNPDDPVRSVVQPSQSLSSVVNSCVRTPNVSLQVQLCVVCVPPDDDPVQQVVVCVVVVPDDSVNSVSVLLGLNVLSVLSCVCVVDDRPVVDDDPDDRPHRDSVSSSSSSVSSSSSNVVVD

Secondary structure (DSSP, 8-state):
----HHHHTT--TT---S-----TT-HHHHHHHHHHHHHHHHHHHHHHHHSS-TTS-HHHHHHHHHHHHHHHHHHHHHHTT--HHHHHHHTT-HHHHHHHHGGGS-HHHHHHHHHHHHTTPPPPHHHHHHHHHH-TT--HHHHHHHHT-HHHHHHHHHHHHSSTTGGGS---S------HHHHHHHHHHHHHHHHTT-